Protein AF-A0A522MVV8-F1 (afdb_monomer)

Sequence (329 aa):
MSHYLTIPINENGVIFDAGMDSVIQTALAVDPFKFTDVYIYSHGWATDAARALDDYNRFSVELARQILLVAQASPPVFKYGPGNSLGVGIHWPSQITENPNSPLNTAELLTFYTMEHRADAVGRNAVYSMLRLILNERATASLPIRLFMLGHSFGCKVLCAALQDLQVDIGNNTITLPADTSFNVVLLEPATDSDNLESGDIYGEISNIRGLRMLITKSTLDRALTEWYVLAGRLANLFRTSRQALGAVGPTAKTEGAFGGAKAITVAPGFVAADMRGISDRLIVADLTPIHQARAQQHLYSGGISGSHSDIFIDELYQMISGFLFGIA

Mean predicted aligned error: 5.16 Å

pLDDT: mean 89.26, std 10.4, range [47.66, 98.88]

Secondary structure (DSSP, 8-state):
--EEEEEEB-TTS-BS-TTHHHHHHHHH-STTT--SEEEEEE--SS--HHHHHHHHHHHHHHHHHHHHHHHT-SS--BSS---SEEEEEEE---SS-S-TT-HHHH-HHHHHHHHHHHHHHHIIIIIHHHHHHHHHHHHHHT---EEEEEEETHHHHHHHHHHHHHHHHHHTTSS---TT-EEEEEEES--SBTTTTSTTSTTTTGGG-TTEEEEEEE-TTBHIIIIIHHHHHHHH-TTSPPPPBHHHH---HHHHHHTT--EEEE--TT--GGGGTT---SEEEEE-HHHHHHHHHTTS---GGGBGGG----HHHHHHHHHHHH-B-

Solvent-accessible surface area (backbone atoms only — not comparable to full-atom values): 16654 Å² total; per-residue (Å²): 108,81,44,75,48,74,48,61,30,43,61,68,14,45,69,79,51,84,65,48,59,58,51,51,51,59,72,60,30,61,72,92,73,53,57,38,29,40,37,40,39,25,64,42,66,76,34,40,68,69,55,45,50,49,52,51,51,52,50,56,51,52,44,39,50,44,44,52,57,51,64,67,38,85,73,68,35,51,60,45,72,90,66,50,26,39,36,36,37,54,44,56,66,32,39,96,53,80,53,87,84,39,71,70,64,74,40,47,70,80,43,46,66,61,49,52,52,26,26,37,32,26,5,54,46,36,51,24,50,51,51,50,52,47,36,52,59,26,39,78,68,69,44,53,40,39,39,37,36,39,15,28,25,39,11,21,38,18,52,44,34,13,43,20,56,48,35,55,34,44,75,68,65,77,46,62,80,38,69,84,31,32,35,38,35,37,26,40,44,22,59,41,54,28,58,34,52,23,78,88,42,90,28,19,51,42,63,72,40,75,54,51,31,39,38,40,29,21,21,83,52,17,30,38,36,60,47,48,46,31,48,41,38,38,70,74,33,83,87,51,84,53,58,56,21,20,12,31,74,36,71,40,72,64,32,28,52,60,46,76,39,62,44,77,46,76,43,38,85,85,41,46,31,76,78,35,49,80,64,75,65,38,23,32,40,34,36,39,38,55,33,50,51,52,33,44,75,68,67,75,46,80,44,71,85,32,25,45,70,77,72,69,91,40,70,44,52,39,22,48,50,43,15,65,73,29,27,26,96

Nearest PDB structures (foldseek):
  3rpt-assembly2_A  TM=2.870E-01  e=2.300E+00  Thermobifida fusca
  2ww5-assembly1_A  TM=2.641E-01  e=2.927E+00  Streptococcus pneumoniae R6
  2wwc-assembly1_A  TM=2.627E-01  e=4.741E+00  Streptococcus pneumoniae R6

Foldseek 3Di:
DQEEDEFEAELQQDGPDPCVVVVLLVLLACPPQNAQEEEEEEEAALDAQVRLVVVVVLCVVLLVVLLVVQCPDVVRWFPFHHDRYYYYYYHYCRAPDNPNPDVSSVVVLVCVVSNLVSLLSSLQRHVLVSVQSNQQNCVVVLRAHEYEYEYAASRLVSPLSSLQVNLVCVVVVVTDGHPNHAYEYEYHLYNDFLCCCACPHVSVRNLVDPRAAYEYEAACQQLCQAPSSQVSQCVVCVPDHRGGGCNHPNHDPRSQVSQVHEAEDEQAPPAALNVQAPPPGRHYYYYDHRNLVVCCVVVVDVCPNRGCSPVCSDSSNSRNSSCRSRPTD

Structure (mmCIF, N/CA/C/O backbone):
data_AF-A0A522MVV8-F1
#
_entry.id   AF-A0A522MVV8-F1
#
loop_
_atom_site.group_PDB
_atom_site.id
_atom_site.type_symbol
_atom_site.label_atom_id
_atom_site.label_alt_id
_atom_site.label_comp_id
_atom_site.label_asym_id
_atom_site.label_entity_id
_atom_site.label_seq_id
_atom_site.pdbx_PDB_ins_code
_atom_site.Cartn_x
_atom_site.Cartn_y
_atom_site.Cartn_z
_atom_site.occupancy
_atom_site.B_iso_or_equiv
_atom_site.auth_seq_id
_atom_site.auth_comp_id
_atom_site.auth_asym_id
_atom_site.auth_atom_id
_atom_site.pdbx_PDB_model_num
ATOM 1 N N . MET A 1 1 ? -17.088 2.731 -2.091 1.00 60.53 1 MET A N 1
ATOM 2 C CA . MET A 1 1 ? -16.761 3.684 -1.012 1.00 60.53 1 MET A CA 1
ATOM 3 C C . MET A 1 1 ? -17.923 4.641 -0.840 1.00 60.53 1 MET A C 1
ATOM 5 O O . MET A 1 1 ? -18.489 5.019 -1.857 1.00 60.53 1 MET A O 1
ATOM 9 N N . SER A 1 2 ? -18.324 4.982 0.389 1.00 73.06 2 SER A N 1
ATOM 10 C CA . SER A 1 2 ? -19.443 5.913 0.606 1.00 73.06 2 SER A CA 1
ATOM 11 C C . SER A 1 2 ? -18.999 7.373 0.517 1.00 73.06 2 SE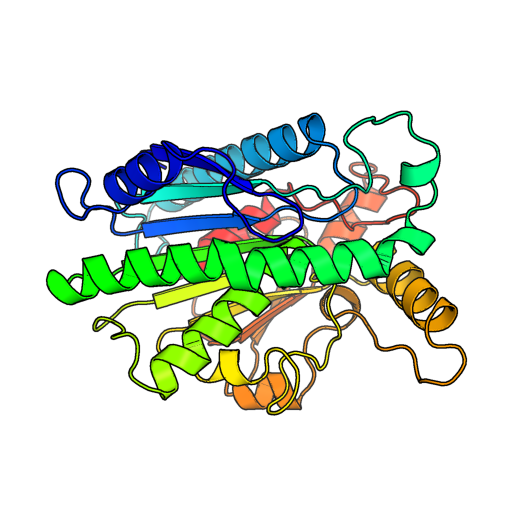R A C 1
ATOM 13 O O . SER A 1 2 ? -19.779 8.204 0.071 1.00 73.06 2 SER A O 1
ATOM 15 N N . HIS A 1 3 ? -17.747 7.668 0.876 1.00 84.75 3 HIS A N 1
ATOM 16 C CA . HIS A 1 3 ? -17.126 8.984 0.725 1.00 84.75 3 HIS A CA 1
ATOM 17 C C . HIS A 1 3 ? -15.674 8.837 0.263 1.00 84.75 3 HIS A C 1
ATOM 19 O O . HIS A 1 3 ? -15.030 7.822 0.545 1.00 84.75 3 HIS A O 1
ATOM 25 N N . TYR A 1 4 ? -15.165 9.846 -0.439 1.00 85.00 4 TYR A N 1
ATOM 26 C CA . TYR A 1 4 ? -13.783 9.910 -0.900 1.00 85.00 4 TYR A CA 1
ATOM 27 C C . TYR A 1 4 ? -13.257 11.338 -0.750 1.00 85.00 4 TYR A C 1
ATOM 29 O O . TYR A 1 4 ? -13.956 12.286 -1.109 1.00 85.00 4 TYR A O 1
ATOM 37 N N . LEU A 1 5 ? -12.045 11.484 -0.221 1.00 86.88 5 LEU A N 1
ATOM 38 C CA . LEU A 1 5 ? -11.340 12.757 -0.119 1.00 86.88 5 LEU A CA 1
ATOM 39 C C . LEU A 1 5 ? -9.903 12.610 -0.624 1.00 86.88 5 LEU A C 1
ATOM 41 O O . LEU A 1 5 ? -9.267 11.575 -0.432 1.00 86.88 5 LEU A O 1
ATOM 45 N N . THR A 1 6 ? -9.381 13.658 -1.250 1.00 84.69 6 THR A N 1
ATOM 46 C CA . THR A 1 6 ? -7.973 13.748 -1.649 1.00 84.69 6 THR A CA 1
ATOM 47 C C . THR A 1 6 ? -7.309 14.827 -0.812 1.00 84.69 6 THR A C 1
ATOM 49 O O . THR A 1 6 ? -7.818 15.944 -0.737 1.00 84.69 6 THR A O 1
ATOM 52 N N . ILE A 1 7 ? -6.183 14.497 -0.183 1.00 83.94 7 ILE A N 1
ATOM 53 C CA . ILE A 1 7 ? -5.426 15.423 0.661 1.00 83.94 7 ILE A CA 1
ATOM 54 C C . ILE A 1 7 ? -4.216 15.908 -0.143 1.00 83.94 7 ILE A C 1
ATOM 56 O O . ILE A 1 7 ? -3.318 15.102 -0.402 1.00 83.94 7 ILE A O 1
ATOM 60 N N . PRO A 1 8 ? -4.172 17.189 -0.554 1.00 81.31 8 PRO A N 1
ATOM 61 C CA . PRO A 1 8 ? -2.991 17.766 -1.176 1.00 81.31 8 PRO A CA 1
ATOM 62 C C . PRO A 1 8 ? -1.926 18.035 -0.110 1.00 81.31 8 PRO A C 1
ATOM 64 O O . PRO A 1 8 ? -2.154 18.766 0.858 1.00 81.31 8 PRO A O 1
ATOM 67 N N . ILE A 1 9 ? -0.752 17.441 -0.294 1.00 83.56 9 ILE A N 1
ATOM 68 C CA . ILE A 1 9 ? 0.366 17.500 0.645 1.00 83.56 9 ILE A CA 1
ATOM 69 C C . ILE A 1 9 ? 1.593 18.023 -0.093 1.00 83.56 9 ILE A C 1
ATOM 71 O O . ILE A 1 9 ? 1.841 17.642 -1.234 1.00 83.56 9 ILE A O 1
ATOM 75 N N . ASN A 1 10 ? 2.366 18.896 0.548 1.00 82.19 10 ASN A N 1
ATOM 76 C CA . ASN A 1 10 ? 3.605 19.409 -0.027 1.00 82.19 10 ASN A CA 1
ATOM 77 C C . ASN A 1 10 ? 4.772 18.418 0.083 1.00 82.19 10 ASN A C 1
ATOM 79 O O . ASN A 1 10 ? 4.686 17.375 0.726 1.00 82.19 10 ASN A O 1
ATOM 83 N N . GLU A 1 11 ? 5.909 18.770 -0.505 1.00 79.12 11 GLU A N 1
ATOM 84 C CA . GLU A 1 11 ? 7.124 17.955 -0.518 1.00 79.12 11 GLU A CA 1
ATOM 85 C C . GLU A 1 11 ? 7.698 17.650 0.875 1.00 79.12 11 GLU A C 1
ATOM 87 O O . GLU A 1 11 ? 8.475 16.710 1.025 1.00 79.12 11 GLU A O 1
ATOM 92 N N . ASN A 1 12 ? 7.306 18.423 1.890 1.00 80.56 12 ASN A N 1
ATOM 93 C CA . ASN A 1 12 ? 7.713 18.261 3.282 1.00 80.56 12 ASN A CA 1
ATOM 94 C C . ASN A 1 12 ? 6.653 17.535 4.124 1.00 80.56 12 ASN A C 1
ATOM 96 O O . ASN A 1 12 ? 6.824 17.417 5.334 1.00 80.56 12 ASN A O 1
ATOM 100 N N . GLY A 1 13 ? 5.550 17.073 3.530 1.00 77.75 13 GLY A N 1
ATOM 101 C CA . GLY A 1 13 ? 4.471 16.430 4.275 1.00 77.75 13 GLY A CA 1
ATOM 102 C C . GLY A 1 13 ? 3.571 17.400 5.051 1.00 77.75 13 GLY A C 1
ATOM 103 O O . GLY A 1 13 ? 2.975 17.012 6.051 1.00 77.75 13 GLY A O 1
ATOM 104 N N . VAL A 1 14 ? 3.477 18.659 4.619 1.00 80.75 14 VAL A N 1
ATOM 105 C CA . VAL A 1 14 ? 2.577 19.668 5.198 1.00 80.75 14 VAL A CA 1
ATOM 106 C C . VAL A 1 14 ? 1.316 19.783 4.346 1.00 80.75 14 VAL A C 1
ATOM 108 O O . VAL A 1 14 ? 1.391 19.878 3.119 1.00 80.75 14 VAL A O 1
ATOM 111 N N . ILE A 1 15 ? 0.158 19.798 5.004 1.00 76.62 15 ILE A N 1
ATOM 112 C CA . ILE A 1 15 ? -1.140 20.040 4.371 1.00 76.62 15 ILE A CA 1
ATOM 113 C C . ILE A 1 15 ? -1.280 21.552 4.158 1.00 76.62 15 ILE A C 1
ATOM 115 O O . ILE A 1 15 ? -1.202 22.331 5.104 1.00 76.62 15 ILE A O 1
ATOM 119 N N . PHE A 1 16 ? -1.424 21.979 2.902 1.00 66.19 16 PHE A N 1
ATOM 120 C CA . PHE A 1 16 ? -1.364 23.401 2.530 1.00 66.19 16 PHE A CA 1
ATOM 121 C C . PHE A 1 16 ? -2.567 24.232 2.988 1.00 66.19 16 PHE A C 1
ATOM 123 O O . PHE A 1 16 ? -2.446 25.443 3.172 1.00 66.19 16 PHE A O 1
ATOM 130 N N . ASP A 1 17 ? -3.734 23.607 3.106 1.00 66.81 17 ASP A N 1
ATOM 131 C CA . ASP A 1 17 ? -4.990 24.299 3.360 1.00 66.81 17 ASP A CA 1
ATOM 132 C C . ASP A 1 17 ? -5.353 24.199 4.845 1.00 66.81 17 ASP A C 1
ATOM 134 O O . ASP A 1 17 ? -5.667 23.122 5.345 1.00 66.81 17 ASP A O 1
ATOM 138 N N . ALA A 1 18 ? -5.339 25.336 5.547 1.00 65.12 18 ALA A N 1
ATOM 139 C CA . ALA A 1 18 ? -5.713 25.421 6.959 1.00 65.12 18 ALA A CA 1
ATOM 140 C C . ALA A 1 18 ? -7.162 24.964 7.229 1.00 65.12 18 ALA A C 1
ATOM 142 O O . ALA A 1 18 ? -7.492 24.583 8.351 1.00 65.12 18 ALA A O 1
ATOM 143 N N . GLY A 1 19 ? -8.037 24.985 6.216 1.00 69.44 19 GLY A N 1
ATOM 144 C CA . GLY A 1 19 ? -9.378 24.413 6.299 1.00 69.44 19 GLY A CA 1
ATOM 145 C C . GLY A 1 19 ? -9.395 22.887 6.190 1.00 69.44 19 GLY A C 1
ATOM 146 O O . GLY A 1 19 ? -10.318 22.252 6.707 1.00 69.44 19 GLY A O 1
ATOM 147 N N . MET A 1 20 ? -8.377 22.278 5.578 1.00 74.81 20 MET A N 1
ATOM 148 C CA . MET A 1 20 ? -8.316 20.835 5.340 1.00 74.81 20 MET A CA 1
ATOM 149 C C . MET A 1 20 ? -8.205 20.040 6.639 1.00 74.81 20 MET A C 1
ATOM 151 O O . MET A 1 20 ? -8.798 18.971 6.734 1.00 74.81 20 MET A O 1
ATOM 155 N N . ASP A 1 21 ? -7.552 20.578 7.669 1.00 71.62 21 ASP A N 1
ATOM 156 C CA . ASP A 1 21 ? -7.514 19.943 8.991 1.00 71.62 21 ASP A CA 1
ATOM 157 C C . ASP A 1 21 ? -8.929 19.722 9.542 1.00 71.62 21 ASP A C 1
ATOM 159 O O . ASP A 1 21 ? -9.247 18.641 10.037 1.00 71.62 21 ASP A O 1
ATOM 163 N N . SER A 1 22 ? -9.818 20.710 9.380 1.00 78.50 22 SER A N 1
ATOM 164 C CA . SER A 1 22 ? -11.218 20.593 9.808 1.00 78.50 22 SER A CA 1
ATOM 165 C C . SER A 1 22 ? -12.008 19.592 8.960 1.00 78.50 22 SER A C 1
ATOM 167 O O . SER A 1 22 ? -12.847 18.861 9.491 1.00 78.50 22 SER A O 1
ATOM 169 N N . VAL A 1 23 ? -11.714 19.503 7.657 1.00 81.06 23 VAL A N 1
ATOM 170 C CA . VAL A 1 23 ? -12.327 18.524 6.746 1.00 81.06 23 VAL A CA 1
ATOM 171 C C . VAL A 1 23 ? -11.892 17.111 7.118 1.00 81.06 23 VAL A C 1
ATOM 173 O O . VAL A 1 23 ? -12.737 16.227 7.232 1.00 81.06 23 VAL A O 1
ATOM 176 N N . ILE A 1 24 ? -10.597 16.905 7.362 1.00 77.00 24 ILE A N 1
ATOM 177 C CA . ILE A 1 24 ? -10.029 15.627 7.791 1.00 77.00 24 ILE A CA 1
ATOM 178 C C . ILE A 1 24 ? -10.629 15.226 9.137 1.00 77.00 24 ILE A C 1
ATOM 180 O O . ILE A 1 24 ? -11.157 14.126 9.252 1.00 77.00 24 ILE A O 1
ATOM 184 N N . GLN A 1 25 ? -10.640 16.115 10.132 1.00 79.88 25 GLN A N 1
ATOM 185 C CA . GLN A 1 25 ? -11.265 15.831 11.428 1.00 79.88 25 GLN A CA 1
ATOM 186 C C . GLN A 1 25 ? -12.748 15.472 11.281 1.00 79.88 25 GLN A C 1
ATOM 188 O O . GLN A 1 25 ? -13.195 14.483 11.853 1.00 79.88 25 GLN A O 1
ATOM 193 N N . THR A 1 26 ? -13.499 16.207 10.458 1.00 84.62 26 THR A N 1
ATOM 194 C CA . THR A 1 26 ? -14.923 15.930 10.210 1.00 84.62 26 THR A CA 1
ATOM 195 C C . THR A 1 26 ? -15.135 14.585 9.517 1.00 84.62 26 THR A C 1
ATOM 197 O O . THR A 1 26 ? -16.031 13.832 9.891 1.00 84.62 26 THR A O 1
ATOM 200 N N . ALA A 1 27 ? -14.317 14.258 8.515 1.00 82.56 27 ALA A N 1
ATOM 201 C CA . ALA A 1 27 ? -14.407 12.993 7.792 1.00 82.56 27 ALA A CA 1
ATOM 202 C C . ALA A 1 27 ? -13.997 11.796 8.662 1.00 82.56 27 ALA A C 1
ATOM 204 O O . ALA A 1 27 ? -14.527 10.698 8.498 1.00 82.56 27 ALA A O 1
ATOM 205 N N . LEU A 1 28 ? -13.056 11.995 9.585 1.00 77.56 28 LEU A N 1
ATOM 206 C CA . LEU A 1 28 ? -12.562 10.955 10.485 1.00 77.56 28 LEU A CA 1
ATOM 207 C C . LEU A 1 28 ? -13.387 10.812 11.769 1.00 77.56 28 LEU A C 1
ATOM 209 O O . LEU A 1 28 ? -13.256 9.790 12.451 1.00 77.56 28 LEU A O 1
ATOM 213 N N . ALA A 1 29 ? -14.247 11.789 12.070 1.00 81.12 29 ALA A N 1
ATOM 214 C CA . ALA A 1 29 ? -15.138 11.768 13.218 1.00 81.12 29 ALA A CA 1
ATOM 215 C C . ALA A 1 29 ? -16.007 10.503 13.232 1.00 81.12 29 ALA A C 1
ATOM 217 O O . ALA A 1 29 ? -16.510 10.029 12.206 1.00 81.12 29 ALA A O 1
ATOM 218 N N . VAL A 1 30 ? -16.198 9.953 14.432 1.00 79.44 30 VAL A N 1
ATOM 219 C CA . VAL A 1 30 ? -17.028 8.762 14.631 1.00 79.44 30 VAL A CA 1
ATOM 220 C C . VAL A 1 30 ? -18.483 9.044 14.262 1.00 79.44 30 VAL A C 1
ATOM 222 O O . VAL A 1 30 ? -19.081 8.251 13.543 1.00 79.44 30 VAL A O 1
ATOM 225 N N . ASP A 1 31 ? -19.049 10.166 14.696 1.00 82.19 31 ASP A N 1
ATOM 226 C CA . ASP A 1 31 ? -20.412 10.579 14.361 1.00 82.19 31 ASP A CA 1
ATOM 227 C C . ASP A 1 31 ? -20.392 11.790 13.409 1.00 82.19 31 ASP A C 1
ATOM 229 O O . ASP A 1 31 ? -19.563 12.681 13.583 1.00 82.19 31 ASP A O 1
ATOM 233 N N . PRO A 1 32 ? -21.299 11.866 12.413 1.00 86.19 32 PRO A N 1
ATOM 234 C CA . PRO A 1 32 ? -22.381 10.921 12.118 1.00 86.19 32 PRO A CA 1
ATOM 235 C C . PRO A 1 32 ? -21.968 9.771 11.181 1.00 86.19 32 PRO A C 1
ATOM 237 O O . PRO A 1 32 ? -22.776 8.880 10.924 1.00 86.19 32 PRO A O 1
ATOM 240 N N . PHE A 1 33 ? -20.750 9.795 10.629 1.00 85.12 33 PHE A N 1
ATOM 241 C CA . PHE A 1 33 ? -20.383 8.913 9.521 1.00 85.12 33 PHE A CA 1
ATOM 242 C C . PHE A 1 33 ? -20.200 7.452 9.923 1.00 85.12 33 PHE A C 1
ATOM 244 O O . PHE A 1 33 ? -20.579 6.569 9.160 1.00 85.12 33 PHE A O 1
ATOM 251 N N . LYS A 1 34 ? -19.633 7.169 11.098 1.00 86.06 34 LYS A N 1
ATOM 252 C CA . LYS A 1 34 ? -19.410 5.812 11.629 1.00 86.06 34 LYS A CA 1
ATOM 253 C C . LYS A 1 34 ? -18.680 4.894 10.648 1.00 86.06 34 LYS A C 1
ATOM 255 O O . LYS A 1 34 ? -19.016 3.716 10.527 1.00 86.06 34 LYS A O 1
ATOM 260 N N . PHE A 1 35 ? -17.692 5.420 9.921 1.00 91.25 35 PHE A N 1
ATOM 261 C CA . PHE A 1 35 ? -16.884 4.600 9.015 1.00 91.25 35 PHE A CA 1
ATOM 262 C C . PHE A 1 35 ? -16.208 3.472 9.801 1.00 91.25 35 PHE A C 1
ATOM 264 O O . PHE A 1 35 ? -15.618 3.730 10.846 1.00 91.25 35 PHE A O 1
ATOM 271 N N . THR A 1 36 ? -16.302 2.233 9.334 1.00 92.12 36 THR A N 1
ATOM 272 C CA . THR A 1 36 ? -15.604 1.072 9.915 1.00 92.12 36 THR A CA 1
ATOM 273 C C . THR A 1 36 ? -14.355 0.720 9.118 1.00 92.12 36 THR A C 1
ATOM 275 O O . THR A 1 36 ? -13.435 0.110 9.659 1.00 92.12 36 THR A O 1
ATOM 278 N N . ASP A 1 37 ? -14.325 1.138 7.850 1.00 94.75 37 ASP A N 1
ATOM 279 C CA . ASP A 1 37 ? -13.254 0.872 6.901 1.00 94.75 37 ASP A CA 1
ATOM 280 C C . ASP A 1 37 ? -12.673 2.202 6.426 1.00 94.75 37 ASP A C 1
ATOM 282 O O . ASP A 1 37 ? -13.409 3.081 5.972 1.00 94.75 37 ASP A O 1
ATOM 286 N N . VAL A 1 38 ? -11.357 2.366 6.501 1.00 94.88 38 VAL A N 1
ATOM 287 C CA . VAL A 1 38 ? -10.683 3.537 5.933 1.00 94.88 38 VAL A CA 1
ATOM 288 C C . VAL A 1 38 ? -9.639 3.062 4.942 1.00 94.88 38 VAL A C 1
ATOM 290 O O . VAL A 1 38 ? -8.696 2.360 5.306 1.00 94.88 38 VAL A O 1
ATOM 293 N N . TYR A 1 39 ? -9.833 3.445 3.685 1.00 96.00 39 TYR A N 1
ATOM 294 C CA . TYR A 1 39 ? -8.911 3.192 2.593 1.00 96.00 39 TYR A CA 1
ATOM 295 C C . TYR A 1 39 ? -7.958 4.370 2.462 1.00 96.00 39 TYR A C 1
ATOM 297 O O . TYR A 1 39 ? -8.406 5.503 2.324 1.00 96.00 39 TYR A O 1
ATOM 305 N N . ILE A 1 40 ? -6.658 4.108 2.469 1.00 96.00 40 ILE A N 1
ATOM 306 C CA . ILE A 1 40 ? -5.617 5.107 2.236 1.00 96.00 40 ILE A CA 1
ATOM 307 C C . ILE A 1 40 ? -4.833 4.647 1.017 1.00 96.00 40 ILE A C 1
ATOM 309 O O . ILE A 1 40 ? -4.266 3.558 1.040 1.00 96.00 40 ILE A O 1
ATOM 313 N N . TYR A 1 41 ? -4.803 5.451 -0.040 1.00 95.00 41 TYR A N 1
ATOM 314 C CA . TYR A 1 41 ? -4.035 5.157 -1.246 1.00 95.00 41 TYR A CA 1
ATOM 315 C C . TYR A 1 41 ? -2.965 6.226 -1.479 1.00 95.00 41 TYR A C 1
ATOM 317 O O . TYR A 1 41 ? -3.238 7.417 -1.316 1.00 95.00 41 TYR A O 1
ATOM 325 N N . SER A 1 42 ? -1.755 5.798 -1.844 1.00 93.88 42 SER A N 1
ATOM 326 C CA . SER A 1 42 ? -0.647 6.674 -2.228 1.00 93.88 42 SER A CA 1
ATOM 327 C C . SER A 1 42 ? -0.039 6.226 -3.560 1.00 93.88 42 SER A C 1
ATOM 329 O O . SER A 1 42 ? 0.376 5.071 -3.701 1.00 93.88 42 SER A O 1
ATOM 331 N N . HIS A 1 43 ? -0.008 7.143 -4.531 1.00 87.12 43 HIS A N 1
ATOM 332 C CA . HIS A 1 43 ? 0.571 6.920 -5.859 1.00 87.12 43 HIS A CA 1
ATOM 333 C C . HIS A 1 43 ? 2.107 6.957 -5.862 1.00 87.12 43 HIS A C 1
ATOM 335 O O . HIS A 1 43 ? 2.749 7.415 -4.910 1.00 87.12 43 HIS A O 1
ATOM 341 N N . GLY A 1 44 ? 2.674 6.458 -6.962 1.00 81.19 44 GLY A N 1
ATOM 342 C CA . GLY A 1 44 ? 4.106 6.377 -7.212 1.00 81.19 44 GLY A CA 1
ATOM 343 C C . GLY A 1 44 ? 4.754 7.666 -7.720 1.00 81.19 44 GLY A C 1
ATOM 344 O O . GLY A 1 44 ? 4.184 8.752 -7.702 1.00 81.19 44 GLY A O 1
ATOM 345 N N . TRP A 1 45 ? 5.998 7.509 -8.158 1.00 76.31 45 TRP A N 1
ATOM 346 C CA . TRP A 1 45 ? 6.863 8.565 -8.676 1.00 76.31 45 TRP A CA 1
ATOM 347 C C . TRP A 1 45 ? 6.626 8.849 -10.167 1.00 76.31 45 TRP A C 1
ATOM 349 O O . TRP A 1 45 ? 6.141 7.989 -10.897 1.00 76.31 45 TRP A O 1
ATOM 359 N N . ALA A 1 46 ? 7.045 10.035 -10.616 1.00 67.25 46 ALA A N 1
ATOM 360 C CA . ALA A 1 46 ? 7.072 10.492 -12.004 1.00 67.25 46 ALA A CA 1
ATOM 361 C C . ALA A 1 46 ? 5.689 10.745 -12.622 1.00 67.25 46 ALA A C 1
ATOM 363 O O . ALA A 1 46 ? 5.542 10.857 -13.839 1.00 67.25 46 ALA A O 1
ATOM 364 N N . THR A 1 47 ? 4.679 10.945 -11.781 1.00 66.69 47 THR A N 1
ATOM 365 C CA . THR A 1 47 ? 3.334 11.359 -12.190 1.00 66.69 47 THR A CA 1
ATOM 366 C C . THR A 1 47 ? 3.135 12.850 -11.932 1.00 66.69 47 THR A C 1
ATOM 368 O O . THR A 1 47 ? 3.290 13.310 -10.800 1.00 66.69 47 THR A O 1
ATOM 371 N N . ASP A 1 48 ? 2.809 13.616 -12.974 1.00 74.25 48 ASP A N 1
ATOM 372 C CA . ASP A 1 48 ? 2.337 14.995 -12.798 1.00 74.25 48 ASP A CA 1
ATOM 373 C C . ASP A 1 48 ? 0.976 15.005 -12.079 1.00 74.25 48 ASP A C 1
ATOM 375 O O . ASP A 1 48 ? 0.305 13.971 -12.010 1.00 74.25 48 ASP A O 1
ATOM 379 N N . ALA A 1 49 ? 0.545 16.155 -11.550 1.00 72.31 49 ALA A N 1
ATOM 380 C CA . ALA A 1 49 ? -0.720 16.247 -10.815 1.00 72.31 49 ALA A CA 1
ATOM 381 C C . ALA A 1 49 ? -1.951 15.735 -11.590 1.00 72.31 49 ALA A C 1
ATOM 383 O O . ALA A 1 49 ? -2.855 15.150 -10.991 1.00 72.31 49 ALA A O 1
ATOM 384 N N . ALA A 1 50 ? -2.017 15.934 -12.911 1.00 76.69 50 ALA A N 1
ATOM 385 C CA . ALA A 1 50 ? -3.169 15.498 -13.701 1.00 76.69 50 ALA A CA 1
ATOM 386 C C . ALA A 1 50 ? -3.198 13.971 -13.838 1.00 76.69 50 ALA A C 1
ATOM 388 O O . ALA A 1 50 ? -4.245 13.349 -13.654 1.00 76.69 50 ALA A O 1
ATOM 389 N N . ARG A 1 51 ? -2.041 13.365 -14.108 1.00 78.75 51 ARG A N 1
ATOM 390 C CA . ARG A 1 51 ? -1.885 11.914 -14.188 1.00 78.75 51 ARG A CA 1
ATOM 391 C C . ARG A 1 51 ? -2.056 11.246 -12.827 1.00 78.75 51 ARG A C 1
ATOM 393 O O . ARG A 1 51 ? -2.747 10.241 -12.746 1.00 78.75 51 ARG A O 1
ATOM 400 N N . ALA A 1 52 ? -1.502 11.823 -11.763 1.00 80.31 52 ALA A N 1
ATOM 401 C CA . ALA A 1 52 ? -1.696 11.327 -10.404 1.00 80.31 52 ALA A CA 1
ATOM 402 C C . ALA A 1 52 ? -3.187 11.314 -10.031 1.00 80.31 52 ALA A C 1
ATOM 404 O O . ALA A 1 52 ? -3.681 10.332 -9.479 1.00 80.31 52 ALA A O 1
ATOM 405 N N . LEU A 1 53 ? -3.930 12.373 -10.374 1.00 82.94 53 LEU A N 1
ATOM 406 C CA . LEU A 1 53 ? -5.378 12.425 -10.171 1.00 82.94 53 LEU A CA 1
ATOM 407 C C . LEU A 1 53 ? -6.130 11.361 -10.991 1.00 82.94 53 LEU A C 1
ATOM 409 O O . LEU A 1 53 ? -7.068 10.754 -10.473 1.00 82.94 53 LEU A O 1
ATOM 413 N N . ASP A 1 54 ? -5.735 11.119 -12.243 1.00 85.62 54 ASP A N 1
ATOM 414 C CA . ASP A 1 54 ? -6.305 10.038 -13.060 1.00 85.62 54 ASP A CA 1
ATOM 415 C C . ASP A 1 54 ? -6.045 8.661 -12.432 1.00 85.62 54 ASP A C 1
ATOM 417 O O . ASP A 1 54 ? -6.984 7.885 -12.250 1.00 85.62 54 ASP A O 1
ATOM 421 N N . ASP A 1 55 ? -4.814 8.399 -11.989 1.00 85.88 55 ASP A N 1
ATOM 422 C CA . ASP A 1 55 ? -4.432 7.159 -11.309 1.00 85.88 55 ASP A CA 1
ATOM 423 C C . ASP A 1 55 ? -5.254 6.954 -10.024 1.00 85.88 55 ASP A C 1
ATOM 425 O O . ASP A 1 55 ? -5.776 5.862 -9.779 1.00 85.88 55 ASP A O 1
ATOM 429 N N . TYR A 1 56 ? -5.461 8.015 -9.235 1.00 86.56 56 TYR A N 1
ATOM 430 C CA . TYR A 1 56 ? -6.344 8.006 -8.065 1.00 86.56 56 TYR A CA 1
ATOM 431 C C . TYR A 1 56 ? -7.787 7.632 -8.413 1.00 86.56 56 TYR A C 1
ATOM 433 O O . TYR A 1 56 ? -8.390 6.767 -7.762 1.00 86.56 56 TYR A O 1
ATOM 441 N N . ASN A 1 57 ? -8.352 8.273 -9.434 1.00 88.19 57 ASN A N 1
ATOM 442 C CA . ASN A 1 57 ? -9.726 8.038 -9.866 1.00 88.19 57 ASN A CA 1
ATOM 443 C C . ASN A 1 57 ? -9.899 6.622 -10.416 1.00 88.19 57 ASN A C 1
ATOM 445 O O . ASN A 1 57 ? -10.806 5.900 -10.003 1.00 88.19 57 ASN A O 1
ATOM 449 N N . ARG A 1 58 ? -8.995 6.186 -11.294 1.00 90.31 58 ARG A N 1
ATOM 450 C CA . ARG A 1 58 ? -9.005 4.842 -11.869 1.00 90.31 58 ARG A CA 1
ATOM 451 C C . ARG A 1 58 ? -8.876 3.783 -10.784 1.00 90.31 58 ARG A C 1
ATOM 453 O O . ARG A 1 58 ? -9.704 2.877 -10.723 1.00 90.31 58 ARG A O 1
ATOM 460 N N . PHE A 1 59 ? -7.887 3.909 -9.899 1.00 89.06 59 PHE A N 1
ATOM 461 C CA . PHE A 1 59 ? -7.678 2.942 -8.827 1.00 89.06 59 PHE A CA 1
ATOM 462 C C . PHE A 1 59 ? -8.894 2.838 -7.907 1.00 89.06 59 PHE A C 1
ATOM 464 O O . PHE A 1 59 ? -9.368 1.739 -7.624 1.00 89.06 59 PHE A O 1
ATOM 471 N N . SER A 1 60 ? -9.414 3.983 -7.458 1.00 89.88 60 SER A N 1
ATOM 472 C CA . SER A 1 60 ? -10.536 4.040 -6.519 1.00 89.88 60 SER A CA 1
ATOM 473 C C . SER A 1 60 ? -11.824 3.455 -7.107 1.00 89.88 60 SER A C 1
ATOM 475 O O . SER A 1 60 ? -12.512 2.691 -6.423 1.00 89.88 60 SER A O 1
ATOM 477 N N . VAL A 1 61 ? -12.135 3.763 -8.370 1.00 92.19 61 VAL A N 1
ATOM 478 C CA . VAL A 1 61 ? -13.334 3.268 -9.059 1.00 92.19 61 VAL A CA 1
ATOM 479 C C . VAL A 1 61 ? -13.229 1.775 -9.351 1.00 92.19 61 VAL A C 1
ATOM 481 O O . VAL A 1 61 ? -14.150 1.030 -9.016 1.00 92.19 61 VAL A O 1
ATOM 484 N N . GLU A 1 62 ? -12.118 1.316 -9.926 1.00 94.69 62 GLU A N 1
ATOM 485 C CA . GLU A 1 62 ? -11.958 -0.089 -10.315 1.00 94.69 62 GLU A CA 1
ATOM 486 C C . GLU A 1 62 ? -11.857 -1.015 -9.100 1.00 94.69 62 GLU A C 1
ATOM 488 O O . GLU A 1 62 ? -12.509 -2.061 -9.065 1.00 94.69 62 GLU A O 1
ATOM 493 N N . LEU A 1 63 ? -11.141 -0.605 -8.045 1.00 94.75 63 LEU A N 1
ATOM 494 C CA . LEU A 1 63 ? -11.105 -1.366 -6.798 1.00 94.75 63 LEU A CA 1
ATOM 495 C C . LEU A 1 63 ? -12.504 -1.460 -6.175 1.00 94.75 63 LEU A C 1
ATOM 497 O O . LEU A 1 63 ? -12.927 -2.541 -5.765 1.00 94.75 63 LEU A O 1
ATOM 501 N N . ALA A 1 64 ? -13.250 -0.351 -6.127 1.00 93.94 64 ALA A N 1
ATOM 502 C CA . ALA A 1 64 ? -14.613 -0.361 -5.603 1.00 93.94 64 ALA A CA 1
ATOM 503 C C . ALA A 1 64 ? -15.539 -1.258 -6.436 1.00 93.94 64 ALA A C 1
ATOM 505 O O . ALA A 1 64 ? -16.300 -2.040 -5.860 1.00 93.94 64 ALA A O 1
ATOM 506 N N . ARG A 1 65 ? -15.456 -1.182 -7.772 1.00 95.00 65 ARG A N 1
ATOM 507 C CA . ARG A 1 65 ? -16.196 -2.063 -8.684 1.00 95.00 65 ARG A CA 1
ATOM 508 C C . ARG A 1 65 ? -15.891 -3.522 -8.367 1.00 95.00 65 ARG A C 1
ATOM 510 O O . ARG A 1 65 ? -16.820 -4.307 -8.185 1.00 95.00 65 ARG A O 1
ATOM 517 N N . GLN A 1 66 ? -14.614 -3.877 -8.253 1.00 95.81 66 GLN A N 1
ATOM 518 C CA . GLN A 1 66 ? -14.215 -5.260 -8.037 1.00 95.81 66 GLN A CA 1
ATOM 519 C C . GLN A 1 66 ? -14.667 -5.793 -6.674 1.00 95.81 66 GLN A C 1
ATOM 521 O O . GLN A 1 66 ? -15.223 -6.888 -6.603 1.00 95.81 66 GLN A O 1
ATOM 526 N N . ILE A 1 67 ? -14.518 -5.005 -5.606 1.00 95.19 67 ILE A N 1
ATOM 527 C CA . ILE A 1 67 ? -15.005 -5.371 -4.269 1.00 95.19 67 ILE A CA 1
ATOM 528 C C . ILE A 1 67 ? -16.513 -5.644 -4.301 1.00 95.19 67 ILE A C 1
ATOM 530 O O . ILE A 1 67 ? -16.967 -6.639 -3.739 1.00 95.19 67 ILE A O 1
ATOM 534 N N . LEU A 1 68 ? -17.295 -4.793 -4.975 1.00 93.62 68 LEU A N 1
ATOM 535 C CA . LEU A 1 68 ? -18.745 -4.963 -5.079 1.00 93.62 68 LEU A CA 1
ATOM 536 C C . LEU A 1 68 ? -19.130 -6.213 -5.876 1.00 93.62 68 LEU A C 1
ATOM 538 O O . LEU A 1 68 ? -20.053 -6.917 -5.471 1.00 93.62 68 LEU A O 1
ATOM 542 N N . LEU A 1 69 ? -18.425 -6.510 -6.971 1.00 94.25 69 LEU A N 1
ATOM 543 C CA . LEU A 1 69 ? -18.665 -7.717 -7.766 1.00 94.25 69 LEU A CA 1
ATOM 544 C C . LEU A 1 69 ? -18.379 -8.988 -6.962 1.00 94.25 69 LEU A C 1
ATOM 546 O O . LEU A 1 69 ? -19.193 -9.909 -6.958 1.00 94.25 69 LEU A O 1
ATOM 550 N N . VAL A 1 70 ? -17.260 -9.029 -6.235 1.00 93.94 70 VAL A N 1
ATOM 551 C CA . VAL A 1 70 ? -16.900 -10.187 -5.402 1.00 93.94 70 VAL A CA 1
ATOM 552 C C . VAL A 1 70 ? -17.851 -10.327 -4.206 1.00 93.94 70 VAL A C 1
ATOM 554 O O . VAL A 1 70 ? -18.256 -11.440 -3.874 1.00 93.94 70 VAL A O 1
ATOM 557 N N . ALA A 1 71 ? -18.277 -9.216 -3.594 1.00 93.00 71 ALA A N 1
ATOM 558 C CA . ALA A 1 71 ? -19.244 -9.226 -2.493 1.00 93.00 71 ALA A CA 1
ATOM 559 C C . ALA A 1 71 ? -20.626 -9.768 -2.902 1.00 93.00 71 ALA A C 1
ATOM 561 O O . ALA A 1 71 ? -21.345 -10.293 -2.054 1.00 93.00 71 ALA A O 1
ATOM 562 N N . GLN A 1 72 ? -20.998 -9.645 -4.179 1.00 92.12 72 GLN A N 1
ATOM 563 C CA . GLN A 1 72 ? -22.269 -10.136 -4.726 1.00 92.12 72 GLN A CA 1
ATOM 564 C C . GLN A 1 72 ? -22.229 -11.613 -5.150 1.00 92.12 72 GLN A C 1
ATOM 566 O O . GLN A 1 72 ? -23.249 -12.143 -5.595 1.00 92.12 72 GLN A O 1
ATOM 571 N N . ALA A 1 73 ? -21.083 -12.292 -5.026 1.00 89.75 73 ALA A N 1
ATOM 572 C CA . ALA A 1 73 ? -20.974 -13.709 -5.353 1.00 89.75 73 ALA A CA 1
ATOM 573 C C . ALA A 1 73 ? -21.956 -14.563 -4.527 1.00 89.75 73 ALA A C 1
ATOM 575 O O . ALA A 1 73 ? -22.222 -14.286 -3.355 1.00 89.75 73 ALA A O 1
ATOM 576 N N . SER A 1 74 ? -22.485 -15.625 -5.144 1.00 87.25 74 SER A N 1
ATOM 577 C CA . SER A 1 74 ? -23.378 -16.588 -4.496 1.00 87.25 74 SER A CA 1
ATOM 578 C C . SER A 1 74 ? -22.801 -18.005 -4.615 1.00 87.25 74 SER A C 1
ATOM 580 O O . SER A 1 74 ? -22.644 -18.487 -5.740 1.00 87.25 74 SER A O 1
ATOM 582 N N . PRO A 1 75 ? -22.476 -18.681 -3.494 1.00 86.31 75 PRO A N 1
ATOM 583 C CA . PRO A 1 75 ? -22.556 -18.185 -2.113 1.00 86.31 75 PRO A CA 1
ATOM 584 C C . PRO A 1 75 ? -21.552 -17.042 -1.830 1.00 86.31 75 PRO A C 1
ATOM 586 O O . PRO A 1 75 ? -20.564 -16.923 -2.558 1.00 86.31 75 PRO A O 1
ATOM 589 N N . PRO A 1 76 ? -21.773 -16.218 -0.783 1.00 87.75 76 PRO A N 1
ATOM 590 C CA . PRO A 1 76 ? -20.827 -15.172 -0.394 1.00 87.75 76 PRO A CA 1
ATOM 591 C C . PRO A 1 76 ? -19.432 -15.745 -0.142 1.00 87.75 76 PRO A C 1
ATOM 593 O O . PRO A 1 76 ? -19.286 -16.719 0.595 1.00 87.75 76 PRO A O 1
ATOM 596 N N . VAL A 1 77 ? -18.413 -15.133 -0.751 1.00 92.00 77 VAL A N 1
ATOM 597 C CA . VAL A 1 77 ? -17.026 -15.624 -0.671 1.00 92.00 77 VAL A CA 1
ATOM 598 C C . VAL A 1 77 ? -16.171 -14.857 0.332 1.00 92.00 77 VAL A C 1
ATOM 600 O O . VAL A 1 77 ? -15.200 -15.411 0.838 1.00 92.00 77 VAL A O 1
ATOM 603 N N . PHE A 1 78 ? -16.504 -13.599 0.643 1.00 94.81 78 PHE A N 1
ATOM 604 C CA . PHE A 1 78 ? -15.747 -12.830 1.630 1.00 94.81 78 PHE A CA 1
ATOM 605 C C . PHE A 1 78 ? -15.965 -13.364 3.041 1.00 94.81 78 PHE A C 1
ATOM 607 O O . PHE A 1 78 ? -17.099 -13.541 3.482 1.00 94.81 78 PHE A O 1
ATOM 614 N N . LYS A 1 79 ? -14.865 -13.539 3.780 1.00 92.62 79 LYS A N 1
ATOM 615 C CA . LYS A 1 79 ? -14.912 -13.879 5.205 1.00 92.62 79 LYS A CA 1
ATOM 616 C C . LYS A 1 79 ? -15.414 -12.701 6.039 1.00 92.62 79 LYS A C 1
ATOM 618 O O . LYS A 1 79 ? -16.208 -12.891 6.956 1.00 92.62 79 LYS A O 1
ATOM 623 N N . TYR A 1 80 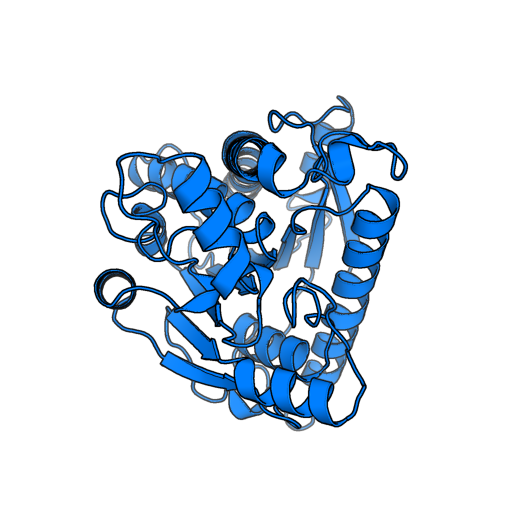? -14.972 -11.491 5.703 1.00 90.50 80 TYR A N 1
ATOM 624 C CA . TYR A 1 80 ? -15.428 -10.248 6.313 1.00 90.50 80 TYR A CA 1
ATOM 625 C C . TYR A 1 80 ? -15.914 -9.306 5.214 1.00 90.50 80 TYR A C 1
ATOM 627 O O . TYR A 1 80 ? -15.108 -8.819 4.436 1.00 90.50 80 TYR A O 1
ATOM 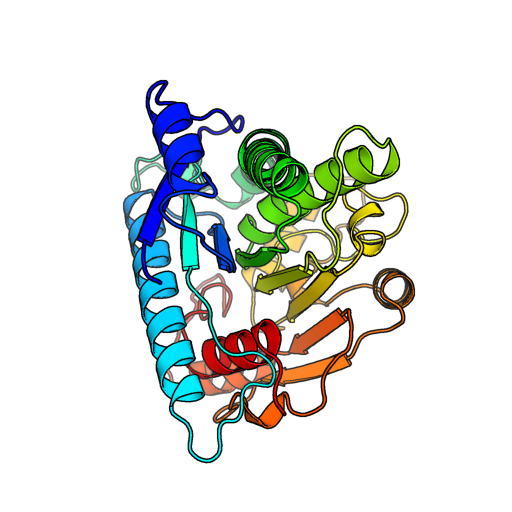635 N N . GLY A 1 81 ? -17.216 -9.033 5.133 1.00 90.31 81 GLY A N 1
ATOM 636 C CA . GLY A 1 81 ? -17.758 -8.157 4.088 1.00 90.31 81 GLY A CA 1
ATOM 637 C C . GLY A 1 81 ? -17.255 -6.701 4.169 1.00 90.31 81 GLY A C 1
ATOM 638 O O . GLY A 1 81 ? -16.752 -6.274 5.218 1.00 90.31 81 GLY A O 1
ATOM 639 N N . PRO A 1 82 ? -17.392 -5.919 3.081 1.00 92.31 82 PRO A N 1
ATOM 640 C CA . PRO A 1 82 ? -17.144 -4.478 3.101 1.00 92.31 82 PRO A CA 1
ATOM 641 C C . PRO A 1 82 ? -18.125 -3.762 4.038 1.00 92.31 82 PRO A C 1
ATOM 643 O O . PRO A 1 82 ? -19.315 -4.074 4.063 1.00 92.31 82 PRO A O 1
ATOM 646 N N . GLY A 1 83 ? -17.612 -2.818 4.825 1.00 90.06 83 GLY A N 1
ATOM 647 C CA . GLY A 1 83 ? -18.382 -1.992 5.751 1.00 90.06 83 GLY A CA 1
ATOM 648 C C . GLY A 1 83 ? -18.629 -0.584 5.213 1.00 90.06 83 GLY A C 1
ATOM 649 O O . GLY A 1 83 ? -18.394 -0.286 4.039 1.00 90.06 83 GLY A O 1
ATOM 650 N N . ASN A 1 84 ? -19.098 0.313 6.084 1.00 90.62 84 ASN A N 1
ATOM 651 C CA . ASN A 1 84 ? -19.188 1.725 5.725 1.00 90.62 84 ASN A CA 1
ATOM 652 C C . ASN A 1 84 ? -17.778 2.320 5.652 1.00 90.62 84 ASN A C 1
ATOM 654 O O . ASN A 1 84 ? -17.000 2.171 6.597 1.00 90.62 84 ASN A O 1
ATOM 658 N N . SER A 1 85 ? -17.450 2.992 4.550 1.00 93.06 85 SER A N 1
ATOM 659 C CA . SER A 1 85 ? -16.052 3.237 4.206 1.00 93.06 85 SER A CA 1
ATOM 660 C C . SER A 1 85 ? -15.728 4.667 3.792 1.00 93.06 85 SER A C 1
ATOM 662 O O . SER A 1 85 ? -16.388 5.209 2.899 1.00 93.06 85 SER A O 1
ATOM 664 N N . LEU A 1 86 ? -14.611 5.181 4.293 1.00 92.94 86 LEU A N 1
ATOM 665 C CA . LEU A 1 86 ? -13.972 6.394 3.796 1.00 92.94 86 LEU A CA 1
ATOM 666 C C . LEU A 1 86 ? -12.786 6.040 2.896 1.00 92.94 86 LEU A C 1
ATOM 668 O O . LEU A 1 86 ? -11.953 5.226 3.281 1.00 92.94 86 LEU A O 1
ATOM 672 N N . GLY A 1 87 ? -12.692 6.658 1.722 1.00 93.06 87 GLY A N 1
ATOM 673 C CA . GLY A 1 87 ? -11.487 6.635 0.898 1.00 93.06 87 GLY A CA 1
ATOM 674 C C . GLY A 1 87 ? -10.675 7.917 1.034 1.00 93.06 87 GLY A C 1
ATOM 675 O O . GLY A 1 87 ? -11.238 9.009 1.048 1.00 93.06 87 GLY A O 1
ATOM 676 N N . VAL A 1 88 ? -9.356 7.776 1.112 1.00 92.50 88 VAL A N 1
ATOM 677 C CA . VAL A 1 88 ? -8.394 8.870 1.239 1.00 92.50 88 VAL A CA 1
ATOM 678 C C . VAL A 1 88 ? -7.286 8.698 0.201 1.00 92.50 88 VAL A C 1
ATOM 680 O O . VAL A 1 88 ? -6.556 7.707 0.227 1.00 92.50 88 VAL A O 1
ATOM 683 N N . GLY A 1 89 ? -7.144 9.661 -0.709 1.00 92.00 89 GLY A N 1
ATOM 684 C CA . GLY A 1 89 ? -6.003 9.762 -1.624 1.00 92.00 89 GLY A CA 1
ATOM 685 C C . GLY A 1 89 ? -4.933 10.717 -1.091 1.00 92.00 89 GLY A C 1
ATOM 686 O O . GLY A 1 89 ? -5.237 11.869 -0.788 1.00 92.00 89 GLY A O 1
ATOM 687 N N . ILE A 1 90 ? -3.685 10.257 -0.990 1.00 90.25 90 ILE A N 1
ATOM 688 C CA . ILE A 1 90 ? -2.530 11.031 -0.505 1.00 90.25 90 ILE A CA 1
ATOM 689 C C . ILE A 1 90 ? -1.816 11.678 -1.697 1.00 90.25 90 ILE A C 1
ATOM 691 O O . ILE A 1 90 ? -0.878 11.106 -2.255 1.00 90.25 90 ILE A O 1
ATOM 695 N N . HIS A 1 91 ? -2.276 12.839 -2.154 1.00 87.19 91 HIS A N 1
ATOM 696 C CA . HIS A 1 91 ? -1.682 13.490 -3.323 1.00 87.19 91 HIS A CA 1
ATOM 697 C C . HIS A 1 91 ? -0.432 14.279 -2.917 1.00 87.19 91 HIS A C 1
ATOM 699 O O . HIS A 1 91 ? -0.532 15.246 -2.161 1.00 87.19 91 HIS A O 1
ATOM 705 N N . TRP A 1 92 ? 0.736 13.894 -3.435 1.00 85.25 92 TRP A N 1
ATOM 706 C CA . TRP A 1 92 ? 2.027 14.499 -3.092 1.00 85.25 92 TRP A CA 1
ATOM 707 C C . TRP A 1 92 ? 2.838 14.835 -4.356 1.00 85.25 92 TRP A C 1
ATOM 709 O O . TRP A 1 92 ? 2.629 14.201 -5.392 1.00 85.25 92 TRP A O 1
ATOM 719 N N . PRO A 1 93 ? 3.754 15.826 -4.319 1.00 80.00 93 PRO A N 1
ATOM 720 C CA . PRO A 1 93 ? 4.521 16.251 -5.490 1.00 80.00 93 PRO A CA 1
ATOM 721 C C . PRO A 1 93 ? 5.563 15.195 -5.871 1.00 80.00 93 PRO A C 1
ATOM 723 O O . PRO A 1 93 ? 6.731 15.244 -5.465 1.00 80.00 93 PRO A O 1
ATOM 726 N N . SER A 1 94 ? 5.108 14.237 -6.676 1.00 75.31 94 SER A N 1
ATOM 727 C CA . SER A 1 94 ? 5.880 13.095 -7.170 1.00 75.31 94 SER A CA 1
ATOM 728 C C . SER A 1 94 ? 6.705 13.417 -8.426 1.00 75.31 94 SER A C 1
ATOM 730 O O . SER A 1 94 ? 7.240 12.530 -9.084 1.00 75.31 94 SER A O 1
ATOM 732 N N . GLN A 1 95 ? 6.831 14.697 -8.768 1.00 77.62 95 GLN A N 1
ATOM 733 C CA . GLN A 1 95 ? 7.777 15.218 -9.749 1.00 77.62 95 GLN A CA 1
ATOM 734 C C . GLN A 1 95 ? 8.550 16.387 -9.130 1.00 77.62 95 GLN A C 1
ATOM 736 O O . GLN A 1 95 ? 8.114 17.012 -8.159 1.00 77.62 95 GLN A O 1
ATOM 741 N N . ILE A 1 96 ? 9.722 16.716 -9.685 1.00 70.75 96 ILE A N 1
ATOM 742 C CA . ILE A 1 96 ? 10.449 17.916 -9.240 1.00 70.75 96 ILE A CA 1
ATOM 743 C C . ILE A 1 96 ? 9.622 19.173 -9.509 1.00 70.75 96 ILE A C 1
ATOM 745 O O . ILE A 1 96 ? 9.679 20.117 -8.720 1.00 70.75 96 ILE A O 1
ATOM 749 N N . THR A 1 97 ? 8.851 19.179 -10.595 1.00 65.88 97 THR A N 1
ATOM 750 C CA . THR A 1 97 ? 7.962 20.277 -10.963 1.00 65.88 97 THR A CA 1
ATOM 751 C C . THR A 1 97 ? 6.672 19.756 -11.578 1.00 65.88 97 THR A C 1
ATOM 753 O O . THR A 1 97 ? 6.694 18.808 -12.353 1.00 65.88 97 THR A O 1
ATOM 756 N N . GLU A 1 98 ? 5.569 20.447 -11.291 1.00 68.62 98 GLU A N 1
ATOM 757 C CA . GLU A 1 98 ? 4.248 20.204 -11.888 1.00 68.62 98 GLU A CA 1
ATOM 758 C C . GLU A 1 98 ? 4.148 20.650 -13.358 1.00 68.62 98 GLU A C 1
ATOM 760 O O . GLU A 1 98 ? 3.091 20.537 -13.970 1.00 68.62 98 GLU A O 1
ATOM 765 N N . ASN A 1 99 ? 5.221 21.199 -13.944 1.00 66.12 99 ASN A N 1
ATOM 766 C CA . ASN A 1 99 ? 5.267 21.465 -15.378 1.00 66.12 99 ASN A CA 1
ATOM 767 C C . ASN A 1 99 ? 5.642 20.173 -16.126 1.00 66.12 99 ASN A C 1
ATOM 769 O O . ASN A 1 99 ? 6.829 19.823 -16.139 1.00 66.12 99 ASN A O 1
ATOM 773 N N . PRO A 1 100 ? 4.698 19.510 -16.824 1.00 61.84 100 PRO A N 1
ATOM 774 C CA . PRO A 1 100 ? 4.965 18.242 -17.504 1.00 61.84 100 PRO A CA 1
ATOM 775 C C . PRO A 1 100 ? 6.016 18.373 -18.617 1.00 61.84 100 PRO A C 1
ATOM 777 O O . PRO A 1 100 ? 6.659 17.394 -18.978 1.00 61.84 100 PRO A O 1
ATOM 780 N N . ASN A 1 101 ? 6.249 19.588 -19.130 1.00 68.31 101 ASN A N 1
ATOM 781 C CA . ASN A 1 101 ? 7.233 19.862 -20.181 1.00 68.31 101 ASN A CA 1
ATOM 782 C C . ASN A 1 101 ? 8.623 20.236 -19.639 1.00 68.31 101 ASN A C 1
ATOM 784 O O . ASN A 1 101 ? 9.493 20.654 -20.406 1.00 68.31 101 ASN A O 1
ATOM 788 N N . SER A 1 102 ? 8.846 20.165 -18.325 1.00 67.62 102 SER A N 1
ATOM 789 C CA . SER A 1 102 ? 10.136 20.530 -17.748 1.00 67.62 102 SER A CA 1
ATOM 790 C C . SER A 1 102 ? 11.225 19.513 -18.110 1.00 67.62 102 SER A C 1
ATOM 792 O O . SER A 1 102 ? 11.056 18.321 -17.844 1.00 67.62 102 SER A O 1
ATOM 794 N N . PRO A 1 103 ? 12.403 19.951 -18.597 1.00 66.44 103 PRO A N 1
ATOM 795 C CA . PRO A 1 103 ? 13.526 19.046 -18.841 1.00 66.44 103 PRO A CA 1
ATOM 796 C C . PRO A 1 103 ? 14.038 18.388 -17.548 1.00 66.44 103 PRO A C 1
ATOM 798 O O . PRO A 1 103 ? 14.638 17.318 -17.599 1.00 66.44 103 PRO A O 1
ATOM 801 N N . LEU A 1 104 ? 13.759 18.969 -16.374 1.00 64.25 104 LEU A N 1
ATOM 802 C CA . LEU A 1 104 ? 14.085 18.347 -15.085 1.00 64.25 104 LEU A CA 1
ATOM 803 C C . LEU A 1 104 ? 13.273 17.069 -14.837 1.00 64.25 104 LEU A C 1
ATOM 805 O O . LEU A 1 104 ? 13.798 16.138 -14.235 1.00 64.25 104 LEU A O 1
ATOM 809 N N . ASN A 1 105 ? 12.040 16.997 -15.349 1.00 58.78 105 ASN A N 1
ATOM 810 C CA . ASN A 1 105 ? 11.223 15.788 -15.261 1.00 58.78 105 ASN A CA 1
ATOM 811 C C . ASN A 1 105 ? 11.727 14.695 -16.215 1.00 58.78 105 ASN A C 1
ATOM 813 O O . ASN A 1 105 ? 11.514 13.529 -15.939 1.00 58.78 105 ASN A O 1
ATOM 817 N N . THR A 1 106 ? 12.464 15.038 -17.281 1.00 60.09 106 THR A N 1
ATOM 818 C CA . THR A 1 106 ? 13.117 14.040 -18.158 1.00 60.09 106 THR A CA 1
ATOM 819 C C . THR A 1 106 ? 14.425 13.483 -17.588 1.00 60.09 106 THR A C 1
ATOM 821 O O . THR A 1 106 ? 14.950 12.491 -18.087 1.00 60.09 106 THR A O 1
ATOM 824 N N . ALA A 1 107 ? 14.952 14.095 -16.523 1.00 66.75 107 ALA A N 1
ATOM 825 C CA . ALA A 1 107 ? 16.157 13.655 -15.826 1.00 66.75 107 ALA A CA 1
ATOM 826 C C . ALA A 1 107 ? 15.828 12.774 -14.608 1.00 66.75 107 ALA A C 1
ATOM 828 O O . ALA A 1 107 ? 16.476 12.891 -13.570 1.00 66.75 107 ALA A O 1
ATOM 829 N N . GLU A 1 108 ? 14.824 11.899 -14.730 1.00 65.75 108 GLU A N 1
ATOM 830 C CA . GLU A 1 108 ? 14.219 11.129 -13.633 1.00 65.75 108 GLU A CA 1
ATOM 831 C C . GLU A 1 108 ? 15.268 10.492 -12.706 1.00 65.75 108 GLU A C 1
ATOM 833 O O . GLU A 1 108 ? 15.241 10.731 -11.498 1.00 65.75 108 GLU A O 1
ATOM 838 N N . LEU A 1 109 ? 16.274 9.800 -13.255 1.00 64.44 109 LEU A N 1
ATOM 839 C CA . LEU A 1 109 ? 17.357 9.168 -12.481 1.00 64.44 109 LEU A CA 1
ATOM 840 C C . LEU A 1 109 ? 18.104 10.132 -11.539 1.00 64.44 109 LEU A C 1
ATOM 842 O O . LEU A 1 109 ? 18.521 9.719 -10.460 1.00 64.44 109 LEU A O 1
ATOM 846 N N . LEU A 1 110 ? 18.263 11.407 -11.911 1.00 69.25 110 LEU A N 1
ATOM 847 C CA . LEU A 1 110 ? 18.911 12.419 -11.064 1.00 69.25 110 LEU A CA 1
ATOM 848 C C . LEU A 1 110 ? 18.006 12.891 -9.919 1.00 69.25 110 LEU A C 1
ATOM 850 O O . LEU A 1 110 ? 18.492 13.414 -8.921 1.00 69.25 110 LEU A O 1
ATOM 854 N N . THR A 1 111 ? 16.694 12.711 -10.061 1.00 72.56 111 THR A N 1
ATOM 855 C CA . THR A 1 111 ? 15.686 13.150 -9.087 1.00 72.56 111 THR A CA 1
ATOM 856 C C . THR A 1 111 ? 15.280 12.045 -8.116 1.00 72.56 111 THR A C 1
ATOM 858 O O . THR A 1 111 ? 14.635 12.334 -7.108 1.00 72.56 111 THR A O 1
ATOM 861 N N . PHE A 1 112 ? 15.702 10.804 -8.391 1.00 78.88 112 PHE A N 1
ATOM 862 C CA . PHE A 1 112 ? 15.371 9.596 -7.639 1.00 78.88 112 PHE A CA 1
ATOM 863 C C . PHE A 1 112 ? 15.467 9.806 -6.123 1.00 78.88 112 PHE A C 1
ATOM 865 O O . PHE A 1 112 ? 14.471 9.672 -5.421 1.00 78.88 112 PHE A O 1
ATOM 872 N N . TYR A 1 113 ? 16.628 10.240 -5.624 1.00 79.94 113 TYR A N 1
ATOM 873 C CA . TYR A 1 113 ? 16.860 10.434 -4.188 1.00 79.94 113 TYR A CA 1
ATOM 874 C C . TYR A 1 113 ? 16.045 11.573 -3.593 1.00 79.94 113 TYR A C 1
ATOM 876 O O . TYR A 1 113 ? 15.589 11.494 -2.455 1.00 79.94 113 TYR A O 1
ATOM 884 N N . THR A 1 114 ? 15.844 12.651 -4.352 1.00 83.94 114 THR A N 1
ATOM 885 C CA . THR A 1 114 ? 14.989 13.748 -3.898 1.00 83.94 114 THR A CA 1
ATOM 886 C C . THR A 1 114 ? 13.563 13.248 -3.702 1.00 83.94 114 THR A C 1
ATOM 888 O O . THR A 1 114 ? 12.943 13.574 -2.696 1.00 83.94 114 THR A O 1
ATOM 891 N N . MET A 1 115 ? 13.046 12.438 -4.628 1.00 86.25 115 MET A N 1
ATOM 892 C CA . MET A 1 115 ? 11.690 11.897 -4.526 1.00 86.25 115 MET A CA 1
ATOM 893 C C . MET A 1 115 ? 11.585 10.804 -3.471 1.00 86.25 115 MET A C 1
ATOM 895 O O . MET A 1 115 ? 10.593 10.760 -2.750 1.00 86.25 115 MET A O 1
ATOM 899 N N . GLU A 1 116 ? 12.628 9.992 -3.314 1.00 86.12 116 GLU A N 1
ATOM 900 C CA . GLU A 1 116 ? 12.744 9.033 -2.226 1.00 86.12 116 GLU A CA 1
ATOM 901 C C . GLU A 1 116 ? 12.619 9.741 -0.862 1.00 86.12 116 GLU A C 1
ATOM 903 O O . GLU A 1 116 ? 11.764 9.387 -0.049 1.00 86.12 116 GLU A O 1
ATOM 908 N N . HIS A 1 117 ? 13.401 10.799 -0.628 1.00 86.94 117 HIS A N 1
ATOM 909 C CA . HIS A 1 117 ? 13.324 11.584 0.607 1.00 86.94 117 HIS A CA 1
ATOM 910 C C . HIS A 1 117 ? 11.975 12.292 0.790 1.00 86.94 117 HIS A C 1
ATOM 912 O O . HIS A 1 117 ? 11.484 12.380 1.916 1.00 86.94 117 HIS A O 1
ATOM 918 N N . ARG A 1 118 ? 11.350 12.777 -0.291 1.00 90.31 118 ARG A N 1
ATOM 919 C CA . ARG A 1 118 ? 9.999 13.361 -0.228 1.00 90.31 118 ARG A CA 1
ATOM 920 C C . ARG A 1 118 ? 8.955 12.330 0.179 1.00 90.31 118 ARG A C 1
ATOM 922 O O . ARG A 1 118 ? 8.118 12.637 1.020 1.00 90.31 118 ARG A O 1
ATOM 929 N N . ALA A 1 119 ? 9.016 11.115 -0.364 1.00 91.50 119 ALA A N 1
ATOM 930 C CA . ALA A 1 119 ? 8.108 10.038 0.018 1.00 91.50 119 ALA A CA 1
ATOM 931 C C . ALA A 1 119 ? 8.224 9.717 1.520 1.00 91.50 119 ALA A C 1
ATOM 933 O O . ALA A 1 119 ? 7.205 9.587 2.201 1.00 91.50 119 ALA A O 1
ATOM 934 N N . ASP A 1 120 ? 9.450 9.685 2.060 1.00 91.69 120 ASP A N 1
ATOM 935 C CA . ASP A 1 120 ? 9.666 9.567 3.508 1.00 91.69 120 ASP A CA 1
ATOM 936 C C . ASP A 1 120 ? 9.053 10.745 4.275 1.00 91.69 120 ASP A C 1
ATOM 938 O O . ASP A 1 120 ? 8.301 10.529 5.222 1.00 91.69 120 ASP A O 1
ATOM 942 N N . ALA A 1 121 ? 9.331 11.989 3.873 1.00 93.12 121 ALA A N 1
ATOM 943 C CA . ALA A 1 121 ? 8.817 13.176 4.558 1.00 93.12 121 ALA A CA 1
ATOM 944 C C . ALA A 1 121 ? 7.278 13.221 4.572 1.00 93.12 121 ALA A C 1
ATOM 946 O O . ALA A 1 121 ? 6.670 13.474 5.611 1.00 93.12 121 ALA A O 1
ATOM 947 N N . VAL A 1 122 ? 6.637 12.913 3.442 1.00 93.69 122 VAL A N 1
ATOM 948 C CA . VAL A 1 122 ? 5.173 12.837 3.318 1.00 93.69 122 VAL A CA 1
ATOM 949 C C . VAL A 1 122 ? 4.600 11.753 4.230 1.00 93.69 122 VAL A C 1
ATOM 951 O O . VAL A 1 122 ? 3.618 12.000 4.934 1.00 93.69 122 VAL A O 1
ATOM 954 N N . GLY A 1 123 ? 5.219 10.571 4.262 1.00 96.06 123 GLY A N 1
ATOM 955 C CA . GLY A 1 123 ? 4.795 9.481 5.139 1.00 96.06 123 GLY A CA 1
ATOM 956 C C . GLY A 1 123 ? 4.904 9.839 6.622 1.00 96.06 123 GLY A C 1
ATOM 957 O O . GLY A 1 123 ? 3.922 9.722 7.357 1.00 96.06 123 GLY A O 1
ATOM 958 N N . ARG A 1 124 ? 6.076 10.334 7.040 1.00 95.38 124 ARG A N 1
ATOM 959 C CA . ARG A 1 124 ? 6.400 10.679 8.437 1.00 95.38 124 ARG A CA 1
ATOM 960 C C . ARG A 1 124 ? 5.612 11.866 8.976 1.00 95.38 124 ARG A C 1
ATOM 962 O O . ARG A 1 124 ? 5.294 11.892 10.157 1.00 95.38 124 ARG A O 1
ATOM 969 N N . ASN A 1 125 ? 5.282 12.843 8.133 1.00 92.44 125 ASN A N 1
ATOM 970 C CA . ASN A 1 125 ? 4.651 14.075 8.607 1.00 92.44 125 ASN A CA 1
ATOM 971 C C . ASN A 1 125 ? 3.137 14.086 8.366 1.00 92.44 125 ASN A C 1
ATOM 973 O O . ASN A 1 125 ? 2.383 14.377 9.293 1.00 92.44 125 ASN A O 1
ATOM 977 N N . ALA A 1 126 ? 2.665 13.731 7.167 1.00 90.94 126 ALA A N 1
ATOM 978 C CA . ALA A 1 126 ? 1.244 13.842 6.826 1.00 90.94 126 ALA A CA 1
ATOM 979 C C . ALA A 1 126 ? 0.464 12.564 7.148 1.00 90.94 126 ALA A C 1
ATOM 981 O O . ALA A 1 126 ? -0.487 12.586 7.932 1.00 90.94 126 ALA A O 1
ATOM 982 N N . VAL A 1 127 ? 0.862 11.435 6.552 1.00 94.69 127 VAL A N 1
ATOM 983 C CA . VAL A 1 127 ? 0.099 10.180 6.666 1.00 94.69 127 VAL A CA 1
ATOM 984 C C . VAL A 1 127 ? 0.147 9.648 8.096 1.00 94.69 127 VAL A C 1
ATOM 986 O O . VAL A 1 127 ? -0.886 9.258 8.636 1.00 94.69 127 VAL A O 1
ATOM 989 N N . TYR A 1 128 ? 1.310 9.712 8.746 1.00 95.25 128 TYR A N 1
ATOM 990 C CA . TYR A 1 128 ? 1.460 9.420 10.170 1.00 95.25 128 TYR A CA 1
ATOM 991 C C . TYR A 1 128 ? 0.517 10.259 11.047 1.00 95.25 128 TYR A C 1
ATOM 993 O O . TYR A 1 128 ? -0.243 9.701 11.840 1.00 95.25 128 TYR A O 1
ATOM 1001 N N . SER A 1 129 ? 0.507 11.586 10.877 1.00 91.38 129 SER A N 1
ATOM 1002 C CA . SER A 1 129 ? -0.362 12.479 11.657 1.00 91.38 129 SER A CA 1
ATOM 1003 C C . SER A 1 129 ? -1.839 12.152 11.457 1.00 91.38 129 SER A C 1
ATOM 1005 O O . SER A 1 129 ? -2.597 12.089 12.424 1.00 91.38 129 SER A O 1
ATOM 1007 N N . MET A 1 130 ? -2.243 11.854 10.221 1.00 90.62 130 MET A N 1
ATOM 1008 C CA . MET A 1 130 ? -3.599 11.401 9.925 1.00 90.62 130 MET A CA 1
ATOM 1009 C C . MET A 1 130 ? -3.930 10.094 10.658 1.00 90.62 130 MET A C 1
ATOM 1011 O O . MET A 1 130 ? -4.964 10.016 11.315 1.00 90.62 130 MET A O 1
ATOM 1015 N N . LEU A 1 131 ? -3.056 9.081 10.606 1.00 93.88 131 LEU A N 1
ATOM 1016 C CA . LEU A 1 131 ? -3.263 7.819 11.326 1.00 93.88 131 LEU A CA 1
ATOM 1017 C C . LEU A 1 131 ? -3.393 8.042 12.836 1.00 93.88 131 LEU A C 1
ATOM 1019 O O . LEU A 1 131 ? -4.258 7.430 13.467 1.00 93.88 131 LEU A O 1
ATOM 1023 N N . ARG A 1 132 ? -2.595 8.949 13.416 1.00 92.25 132 ARG A N 1
ATOM 1024 C CA . ARG A 1 132 ? -2.734 9.310 14.831 1.00 92.25 132 ARG A CA 1
ATOM 1025 C C . ARG A 1 132 ? -4.102 9.894 15.146 1.00 92.25 132 ARG A C 1
ATOM 1027 O O . ARG A 1 132 ? -4.713 9.491 16.131 1.00 92.25 132 ARG A O 1
ATOM 1034 N N . LEU A 1 133 ? -4.577 10.831 14.325 1.00 88.38 133 LEU A N 1
ATOM 1035 C CA . LEU A 1 133 ? -5.894 11.441 14.502 1.00 88.38 133 LEU A CA 1
ATOM 1036 C C . LEU A 1 133 ? -6.993 10.376 14.443 1.00 88.38 133 LEU A C 1
ATOM 1038 O O . LEU A 1 133 ? -7.805 10.299 15.360 1.00 88.38 133 LEU A O 1
ATOM 1042 N N . ILE A 1 134 ? -6.955 9.490 13.439 1.00 89.50 134 ILE A N 1
ATOM 1043 C CA . ILE A 1 134 ? -7.906 8.375 13.314 1.00 89.50 134 ILE A CA 1
ATOM 1044 C C . ILE A 1 134 ? -7.927 7.537 14.591 1.00 89.50 134 ILE A C 1
ATOM 1046 O O . ILE A 1 134 ? -8.988 7.280 15.155 1.00 89.50 134 ILE A O 1
ATOM 1050 N N . LEU A 1 135 ? -6.761 7.080 15.045 1.00 90.81 135 LEU A N 1
ATOM 1051 C CA . LEU A 1 135 ? -6.681 6.148 16.164 1.00 90.81 135 LEU A CA 1
ATOM 1052 C C . LEU A 1 135 ? -7.038 6.803 17.502 1.00 90.81 135 LEU A C 1
ATOM 1054 O O . LEU A 1 135 ? -7.695 6.155 18.312 1.00 90.81 135 LEU A O 1
ATOM 1058 N N . ASN A 1 136 ? -6.694 8.076 17.714 1.00 88.50 136 ASN A N 1
ATOM 1059 C CA . ASN A 1 136 ? -7.090 8.822 18.911 1.00 88.50 136 ASN A CA 1
ATOM 1060 C C . ASN A 1 136 ? -8.613 8.985 19.007 1.00 88.50 136 ASN A C 1
ATOM 1062 O O . ASN A 1 136 ? -9.195 8.677 20.048 1.00 88.50 136 ASN A O 1
ATOM 1066 N N . GLU A 1 137 ? -9.269 9.391 17.917 1.00 84.62 137 GLU A N 1
ATOM 1067 C CA . GLU A 1 137 ? -10.734 9.512 17.867 1.00 84.62 137 GLU A CA 1
ATOM 1068 C C . GLU A 1 137 ? -11.417 8.164 18.150 1.00 84.62 137 GLU A C 1
ATOM 1070 O O . GLU A 1 137 ? -12.397 8.070 18.896 1.00 84.62 137 GLU A O 1
ATOM 1075 N N . ARG A 1 138 ? -10.862 7.075 17.605 1.00 86.25 138 ARG A N 1
ATOM 1076 C CA . ARG A 1 138 ? -11.402 5.720 17.785 1.00 86.25 138 ARG A CA 1
ATOM 1077 C C . ARG A 1 138 ? -11.155 5.148 19.171 1.00 86.25 138 ARG A C 1
ATOM 1079 O O . ARG A 1 138 ? -12.022 4.438 19.681 1.00 86.25 138 ARG A O 1
ATOM 1086 N N . ALA A 1 139 ? -10.016 5.457 19.784 1.00 85.38 139 ALA A N 1
ATOM 1087 C CA . ALA A 1 139 ? -9.693 5.036 21.141 1.00 85.38 139 ALA A CA 1
ATOM 1088 C C . ALA A 1 139 ? -10.674 5.636 22.154 1.00 85.38 139 ALA A C 1
ATOM 1090 O O . ALA A 1 139 ? -11.214 4.895 22.974 1.00 85.38 139 ALA A O 1
ATOM 1091 N N . THR A 1 140 ? -10.994 6.930 22.037 1.00 80.81 140 THR A N 1
ATOM 1092 C CA . THR A 1 140 ? -11.991 7.588 22.899 1.00 80.81 140 THR A CA 1
ATOM 1093 C C . THR A 1 140 ? -13.372 6.930 22.784 1.00 80.81 140 THR A C 1
ATOM 1095 O O . THR A 1 140 ? -14.060 6.765 23.789 1.00 80.81 140 THR A O 1
ATOM 1098 N N . ALA A 1 141 ? -13.766 6.491 21.584 1.00 79.88 141 ALA A N 1
ATOM 1099 C CA . ALA A 1 141 ? -15.047 5.817 21.356 1.00 79.88 141 ALA A CA 1
ATOM 1100 C C . ALA A 1 141 ? -15.026 4.294 21.615 1.00 79.88 141 ALA A C 1
ATOM 1102 O O . ALA A 1 141 ? -16.078 3.660 21.571 1.00 79.88 141 ALA A O 1
ATOM 1103 N N . SER A 1 142 ? -13.854 3.692 21.861 1.00 80.25 142 SER A N 1
ATOM 1104 C CA . SER A 1 142 ? -13.658 2.231 21.938 1.00 80.25 142 SER A CA 1
ATOM 1105 C C . SER A 1 142 ? -14.223 1.467 20.729 1.00 80.25 142 SER A C 1
ATOM 1107 O O . SER A 1 142 ? -14.775 0.375 20.870 1.00 80.25 142 SER A O 1
ATOM 1109 N N . LEU A 1 143 ? -14.092 2.041 19.528 1.00 81.44 143 LEU A N 1
ATOM 1110 C CA . LEU A 1 143 ? -14.595 1.442 18.291 1.00 81.44 143 LEU A CA 1
ATOM 1111 C C . LEU A 1 143 ? -13.453 0.838 17.465 1.00 81.44 143 LEU A C 1
ATOM 1113 O O . LEU A 1 143 ? -12.489 1.550 17.167 1.00 81.44 143 LEU A O 1
ATOM 1117 N N . PRO A 1 144 ? -13.563 -0.430 17.031 1.00 83.81 144 PRO A N 1
ATOM 1118 C CA . PRO A 1 144 ? -12.582 -1.020 16.132 1.00 83.81 144 PRO A CA 1
ATOM 1119 C C . PRO A 1 144 ? -12.632 -0.347 14.754 1.00 83.81 144 PRO A C 1
ATOM 1121 O O . PRO A 1 144 ? -13.678 0.133 14.307 1.00 83.81 144 PRO A O 1
ATOM 1124 N N . ILE A 1 145 ? -11.492 -0.338 14.062 1.00 92.75 145 ILE A N 1
ATOM 1125 C CA . ILE A 1 145 ? -11.359 0.193 12.702 1.00 92.75 145 ILE A CA 1
ATOM 1126 C C . ILE A 1 145 ? -10.515 -0.742 11.832 1.00 92.75 145 ILE A C 1
ATOM 1128 O O . ILE A 1 145 ? -9.537 -1.336 12.291 1.00 92.75 145 ILE A O 1
ATOM 1132 N N . ARG A 1 146 ? -10.894 -0.881 10.560 1.00 96.12 146 ARG A N 1
ATOM 1133 C CA . ARG A 1 146 ? -10.105 -1.582 9.545 1.00 96.12 146 ARG A CA 1
ATOM 1134 C C . ARG A 1 146 ? -9.419 -0.554 8.661 1.00 96.12 146 ARG A C 1
ATOM 1136 O O . ARG A 1 146 ? -10.075 0.189 7.934 1.00 96.12 146 ARG A O 1
ATOM 1143 N N . LEU A 1 147 ? -8.098 -0.507 8.739 1.00 97.38 147 LEU A N 1
ATOM 1144 C CA . LEU A 1 147 ? -7.270 0.338 7.893 1.00 97.38 147 LEU A CA 1
ATOM 1145 C C . LEU A 1 147 ? -6.815 -0.485 6.690 1.00 97.38 147 LEU A C 1
ATOM 1147 O O . LEU A 1 147 ? -6.138 -1.503 6.837 1.00 97.38 147 LEU A O 1
ATOM 1151 N N . PHE A 1 148 ? -7.212 -0.052 5.500 1.00 97.94 148 PHE A N 1
ATOM 1152 C CA . PHE A 1 148 ? -6.834 -0.647 4.226 1.00 97.94 148 PHE A CA 1
ATOM 1153 C C . PHE A 1 148 ? -5.888 0.315 3.519 1.00 97.94 148 PHE A C 1
ATOM 1155 O O . PHE A 1 148 ? -6.305 1.361 3.035 1.00 97.94 148 PHE A O 1
ATOM 1162 N N . MET A 1 149 ? -4.598 0.005 3.496 1.00 98.31 149 MET A N 1
ATOM 1163 C CA . MET A 1 149 ? -3.578 0.937 3.014 1.00 98.31 149 MET A CA 1
ATOM 1164 C C . MET A 1 149 ? -2.940 0.372 1.756 1.00 98.31 149 MET A C 1
ATOM 1166 O O . MET A 1 149 ? -2.478 -0.762 1.768 1.00 98.31 149 MET A O 1
ATOM 1170 N N . LEU A 1 150 ? -2.936 1.132 0.669 1.00 97.94 150 LEU A N 1
ATOM 1171 C CA . LEU A 1 150 ? -2.459 0.691 -0.634 1.00 97.94 150 LEU A CA 1
ATOM 1172 C C . LEU A 1 150 ? -1.417 1.689 -1.136 1.00 97.94 150 LEU A C 1
ATOM 1174 O O . LEU A 1 150 ? -1.674 2.886 -1.224 1.00 97.94 150 LEU A O 1
ATOM 1178 N N . GLY A 1 151 ? -0.216 1.207 -1.411 1.00 97.00 151 GLY A N 1
ATOM 1179 C CA . GLY A 1 151 ? 0.867 2.004 -1.966 1.00 97.00 151 GLY A CA 1
ATOM 1180 C C . GLY A 1 151 ? 1.298 1.402 -3.288 1.00 97.00 151 GLY A C 1
ATOM 1181 O O . GLY A 1 151 ? 1.294 0.181 -3.434 1.00 97.00 151 GLY A O 1
ATOM 1182 N N . HIS A 1 152 ? 1.680 2.248 -4.238 1.00 96.06 152 HIS A N 1
ATOM 1183 C CA . HIS A 1 152 ? 2.366 1.824 -5.456 1.00 96.06 152 HIS A CA 1
ATOM 1184 C C . HIS A 1 152 ? 3.735 2.491 -5.545 1.00 96.06 152 HIS A C 1
ATOM 1186 O O . HIS A 1 152 ? 3.836 3.686 -5.276 1.00 96.06 152 HIS A O 1
ATOM 1192 N N . SER A 1 153 ? 4.790 1.754 -5.910 1.00 94.31 153 SER A N 1
ATOM 1193 C CA . SER A 1 153 ? 6.134 2.324 -6.099 1.00 94.31 153 SER A CA 1
ATOM 1194 C C . SER A 1 153 ? 6.593 3.132 -4.867 1.00 94.31 153 SER A C 1
ATOM 1196 O O . SER A 1 153 ? 6.562 2.591 -3.759 1.00 94.31 153 SER A O 1
ATOM 1198 N N . PHE A 1 154 ? 6.984 4.410 -4.992 1.00 94.25 154 PHE A N 1
ATOM 1199 C CA . PHE A 1 154 ? 7.301 5.272 -3.834 1.00 94.25 154 PHE A CA 1
ATOM 1200 C C . PHE A 1 154 ? 6.107 5.565 -2.914 1.00 94.25 154 PHE A C 1
ATOM 1202 O O . PHE A 1 154 ? 6.316 5.833 -1.732 1.00 94.25 154 PHE A O 1
ATOM 1209 N N . GLY A 1 155 ? 4.867 5.411 -3.372 1.00 95.06 155 GLY A N 1
ATOM 1210 C CA . GLY A 1 155 ? 3.697 5.411 -2.496 1.00 95.06 155 GLY A CA 1
ATOM 1211 C C . GLY A 1 155 ? 3.755 4.299 -1.442 1.00 95.06 155 GLY A C 1
ATOM 1212 O O . GLY A 1 155 ? 3.297 4.490 -0.319 1.00 95.06 155 GLY A O 1
ATOM 1213 N N . CYS A 1 156 ? 4.413 3.166 -1.726 1.00 97.50 156 CYS A N 1
ATOM 1214 C CA . CYS A 1 156 ? 4.704 2.152 -0.702 1.00 97.50 156 CYS A CA 1
ATOM 1215 C C . CYS A 1 156 ? 5.603 2.708 0.405 1.00 97.50 156 CYS A C 1
ATOM 1217 O O . CYS A 1 156 ? 5.384 2.436 1.582 1.00 97.50 156 CYS A O 1
ATOM 1219 N N . LYS A 1 157 ? 6.598 3.512 0.023 1.00 96.19 157 LYS A N 1
ATOM 1220 C CA . LYS A 1 157 ? 7.551 4.139 0.936 1.00 96.19 157 LYS A CA 1
ATOM 1221 C C . LYS A 1 157 ? 6.856 5.159 1.847 1.00 96.19 157 LYS A C 1
ATOM 1223 O O . LYS A 1 157 ? 7.089 5.138 3.051 1.00 96.19 157 LYS A O 1
ATOM 1228 N N . VAL A 1 158 ? 5.914 5.942 1.304 1.00 96.94 158 VAL A N 1
ATOM 1229 C CA . VAL A 1 158 ? 5.018 6.822 2.081 1.00 96.94 158 VAL A CA 1
ATOM 1230 C C . VAL A 1 158 ? 4.28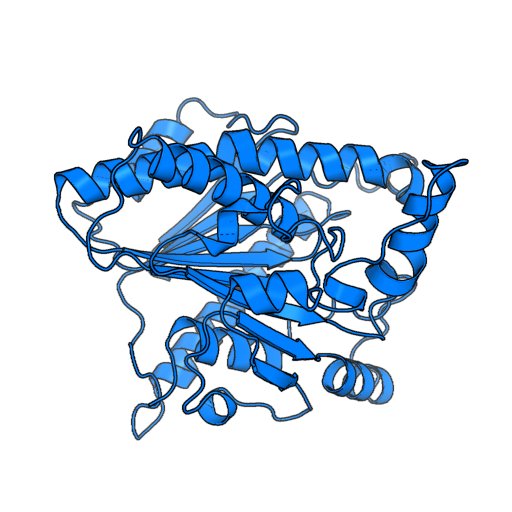2 6.035 3.173 1.00 96.94 158 VAL A C 1
ATOM 1232 O O . VAL A 1 158 ? 4.270 6.446 4.334 1.00 96.94 158 VAL A O 1
ATOM 1235 N N . LEU A 1 159 ? 3.688 4.886 2.828 1.00 98.38 159 LEU A N 1
ATOM 1236 C CA . LEU A 1 159 ? 2.967 4.065 3.805 1.00 98.38 159 LEU A CA 1
ATOM 1237 C C . LEU A 1 159 ? 3.899 3.443 4.849 1.00 98.38 159 LEU A C 1
ATOM 1239 O O . LEU A 1 159 ? 3.583 3.480 6.037 1.00 98.38 159 LEU A O 1
ATOM 1243 N N . CYS A 1 160 ? 5.040 2.890 4.428 1.00 98.50 160 CYS A N 1
ATOM 1244 C CA . CYS A 1 160 ? 6.015 2.295 5.341 1.00 98.50 160 CYS A CA 1
ATOM 1245 C C . CYS A 1 160 ? 6.552 3.327 6.337 1.00 98.50 160 CYS A C 1
ATOM 1247 O O . CYS A 1 160 ? 6.570 3.070 7.537 1.00 98.50 160 CYS A O 1
ATOM 1249 N N . ALA A 1 161 ? 6.905 4.522 5.866 1.00 98.31 161 ALA A N 1
ATOM 1250 C CA . ALA A 1 161 ? 7.363 5.611 6.718 1.00 98.31 161 ALA A CA 1
ATOM 1251 C C . ALA A 1 161 ? 6.310 6.018 7.767 1.00 98.31 161 ALA A C 1
ATOM 1253 O O . ALA A 1 161 ? 6.645 6.198 8.937 1.00 98.31 161 ALA A O 1
ATOM 1254 N N . ALA A 1 162 ? 5.033 6.083 7.379 1.00 98.44 162 ALA A N 1
ATOM 1255 C CA . ALA A 1 162 ? 3.942 6.385 8.304 1.00 98.44 162 ALA A CA 1
ATOM 1256 C C . ALA A 1 162 ? 3.717 5.281 9.353 1.00 98.44 162 ALA A C 1
ATOM 1258 O O . ALA A 1 162 ? 3.503 5.571 10.530 1.00 98.44 162 ALA A O 1
ATOM 1259 N N . LEU A 1 163 ? 3.757 4.014 8.929 1.00 98.50 163 LEU A N 1
ATOM 1260 C CA . LEU A 1 163 ? 3.559 2.852 9.800 1.00 98.50 163 LEU A CA 1
ATOM 1261 C C . LEU A 1 163 ? 4.715 2.661 10.782 1.00 98.50 163 LEU A C 1
ATOM 1263 O O . LEU A 1 163 ? 4.477 2.299 11.932 1.00 98.50 163 LEU A O 1
ATOM 1267 N N . GLN A 1 164 ? 5.944 2.925 10.342 1.00 98.38 164 GLN A N 1
ATOM 1268 C CA . GLN A 1 164 ? 7.126 2.904 11.193 1.00 98.38 164 GLN A CA 1
ATOM 1269 C C . GLN A 1 164 ? 6.959 3.864 12.375 1.00 98.38 164 GLN A C 1
ATOM 1271 O O . GLN A 1 164 ? 7.059 3.443 13.526 1.00 98.38 164 GLN A O 1
ATOM 1276 N N . ASP A 1 165 ? 6.665 5.136 12.101 1.00 98.00 165 ASP A N 1
ATOM 1277 C CA . ASP A 1 165 ? 6.553 6.148 13.155 1.00 98.00 165 ASP A CA 1
ATOM 1278 C C . ASP A 1 165 ? 5.310 5.914 14.021 1.00 98.00 165 ASP A C 1
ATOM 1280 O O . ASP A 1 165 ? 5.359 6.078 15.240 1.00 98.00 165 ASP A O 1
ATOM 1284 N N . LEU A 1 166 ? 4.219 5.411 13.427 1.00 97.75 166 LEU A N 1
ATOM 1285 C CA . LEU A 1 166 ? 3.056 4.958 14.184 1.00 97.75 166 LEU A CA 1
ATOM 1286 C C . LEU A 1 166 ? 3.419 3.856 15.184 1.00 97.75 166 LEU A C 1
ATOM 1288 O O . LEU A 1 166 ? 2.999 3.924 16.337 1.00 97.75 166 LEU A O 1
ATOM 1292 N N . GLN A 1 167 ? 4.190 2.852 14.768 1.00 97.62 167 GLN A N 1
ATOM 1293 C CA . GLN A 1 167 ? 4.558 1.747 15.644 1.00 97.62 167 GLN A CA 1
ATOM 1294 C C . GLN A 1 167 ? 5.528 2.160 16.748 1.00 97.62 167 GLN A C 1
ATOM 1296 O O . GLN A 1 167 ? 5.395 1.673 17.870 1.00 97.62 167 GLN A O 1
ATOM 1301 N N . VAL A 1 168 ? 6.467 3.067 16.463 1.00 97.19 168 VAL A N 1
ATOM 1302 C CA . VAL A 1 168 ? 7.336 3.659 17.493 1.00 97.19 168 VAL A CA 1
ATOM 1303 C C . VAL A 1 168 ? 6.485 4.300 18.588 1.00 97.19 168 VAL A C 1
ATOM 1305 O O . VAL A 1 168 ? 6.699 4.057 19.776 1.00 97.19 168 VAL A O 1
ATOM 1308 N N . ASP A 1 169 ? 5.461 5.050 18.199 1.00 96.75 169 ASP A N 1
ATOM 1309 C CA . ASP A 1 169 ? 4.590 5.744 19.137 1.00 96.75 169 ASP A CA 1
ATOM 1310 C C . ASP A 1 169 ? 3.616 4.816 19.878 1.00 96.75 169 ASP A C 1
ATOM 1312 O O . ASP A 1 169 ? 3.360 5.016 21.069 1.00 96.75 169 ASP A O 1
ATOM 1316 N N . ILE A 1 170 ? 3.138 3.749 19.229 1.00 95.44 170 ILE A N 1
ATOM 1317 C CA . ILE A 1 170 ? 2.413 2.660 19.903 1.00 95.44 170 ILE A CA 1
ATOM 1318 C C . ILE A 1 170 ? 3.321 2.003 20.954 1.00 95.44 170 ILE A C 1
ATOM 1320 O O . ILE A 1 170 ? 2.903 1.825 22.096 1.00 95.44 170 ILE A O 1
ATOM 1324 N N . GLY A 1 171 ? 4.568 1.672 20.599 1.00 95.38 171 GLY A N 1
ATOM 1325 C CA . GLY A 1 171 ? 5.539 1.041 21.501 1.00 95.38 171 GLY A CA 1
ATOM 1326 C C . GLY A 1 171 ? 5.928 1.925 22.689 1.00 95.38 171 GLY A C 1
ATOM 1327 O O . GLY A 1 171 ? 6.103 1.431 23.802 1.00 95.38 171 GLY A O 1
ATOM 1328 N N . ASN A 1 172 ? 5.977 3.241 22.475 1.00 96.81 172 ASN A N 1
ATOM 1329 C CA . ASN A 1 172 ? 6.219 4.241 23.515 1.00 96.81 172 ASN A CA 1
ATOM 1330 C C . ASN A 1 172 ? 4.956 4.618 24.311 1.00 96.81 172 ASN A C 1
ATOM 1332 O O . ASN A 1 172 ? 5.029 5.460 25.206 1.00 96.81 172 ASN A O 1
ATOM 1336 N N . ASN A 1 173 ? 3.805 4.004 24.015 1.00 94.31 173 ASN A N 1
ATOM 1337 C CA . ASN A 1 173 ? 2.506 4.295 24.627 1.00 94.31 173 ASN A CA 1
ATOM 1338 C C . ASN A 1 173 ? 2.058 5.765 24.489 1.00 94.31 173 ASN A C 1
ATOM 1340 O O . ASN A 1 173 ? 1.317 6.270 25.333 1.00 94.31 173 ASN A O 1
ATOM 1344 N N . THR A 1 174 ? 2.483 6.471 23.435 1.00 94.38 174 THR A N 1
ATOM 1345 C CA . THR A 1 174 ? 2.021 7.845 23.154 1.00 94.38 174 THR A CA 1
ATOM 1346 C C . THR A 1 174 ? 0.705 7.862 22.374 1.00 94.38 174 THR A C 1
ATOM 1348 O O . THR A 1 174 ? 0.061 8.907 22.271 1.00 94.38 174 THR A O 1
ATOM 1351 N N . ILE A 1 175 ? 0.307 6.720 21.808 1.00 91.50 175 ILE A N 1
ATOM 1352 C CA . ILE A 1 175 ? -0.990 6.504 21.174 1.00 91.50 175 ILE A CA 1
ATOM 1353 C C . ILE A 1 175 ? -1.561 5.147 21.580 1.00 91.50 175 ILE A C 1
ATOM 1355 O O . ILE A 1 175 ? -0.845 4.152 21.678 1.00 91.50 175 ILE A O 1
ATOM 1359 N N . THR A 1 176 ? -2.872 5.105 21.816 1.00 90.50 176 THR A N 1
ATOM 1360 C CA . THR A 1 176 ? -3.579 3.861 22.132 1.00 90.50 176 THR A CA 1
ATOM 1361 C C . THR A 1 176 ? -4.146 3.257 20.858 1.00 90.50 176 THR A C 1
ATOM 1363 O O . THR A 1 176 ? -4.902 3.906 20.142 1.00 90.50 176 THR A O 1
ATOM 1366 N N . LEU A 1 177 ? -3.820 1.992 20.595 1.00 91.06 177 LEU A N 1
ATOM 1367 C CA . LEU A 1 177 ? -4.431 1.227 19.515 1.00 91.06 177 LEU A CA 1
ATOM 1368 C C . LEU A 1 177 ? -5.699 0.531 20.039 1.00 91.06 177 LEU A C 1
ATOM 1370 O O . LEU A 1 177 ? -5.560 -0.360 20.885 1.00 91.06 177 LEU A O 1
ATOM 1374 N N . PRO A 1 178 ? -6.911 0.863 19.543 1.00 89.06 178 PRO A N 1
ATOM 1375 C CA . PRO A 1 178 ? -8.137 0.188 19.967 1.00 89.06 178 PRO A CA 1
ATOM 1376 C C . PRO A 1 178 ? -8.057 -1.339 19.811 1.00 89.06 178 PRO A C 1
ATOM 1378 O O . PRO A 1 178 ? -7.280 -1.877 19.006 1.00 89.06 178 PRO A O 1
ATOM 1381 N N . ALA A 1 179 ? -8.845 -2.059 20.611 1.00 87.12 179 ALA A N 1
ATOM 1382 C CA . ALA A 1 179 ? -8.997 -3.501 20.447 1.00 87.12 179 ALA A CA 1
ATOM 1383 C C . ALA A 1 179 ? -9.543 -3.810 19.042 1.00 87.12 179 ALA A C 1
ATOM 1385 O O . ALA A 1 179 ? -10.298 -3.022 18.478 1.00 87.12 179 ALA A O 1
ATOM 1386 N N . ASP A 1 180 ? -9.098 -4.924 18.460 1.00 89.50 180 ASP A N 1
ATOM 1387 C CA . ASP A 1 180 ? -9.536 -5.415 17.143 1.00 89.50 180 ASP A CA 1
ATOM 1388 C C . ASP A 1 180 ? -9.303 -4.483 15.937 1.00 89.50 180 ASP A C 1
ATOM 1390 O O . ASP A 1 180 ? -9.709 -4.806 14.819 1.00 89.50 180 ASP A O 1
ATOM 1394 N N . THR A 1 181 ? -8.578 -3.371 16.114 1.00 94.25 181 THR A N 1
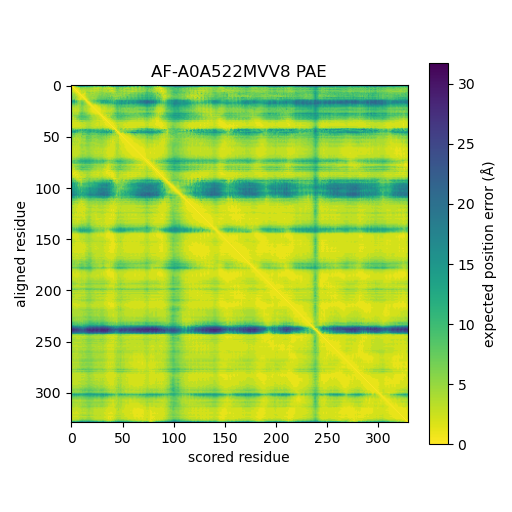ATOM 1395 C CA . THR A 1 181 ? -8.047 -2.599 14.986 1.00 94.25 181 THR A CA 1
ATOM 1396 C C . THR A 1 181 ? -7.159 -3.486 14.121 1.00 94.25 181 THR A C 1
ATOM 1398 O O . THR A 1 181 ? -6.273 -4.181 14.626 1.00 94.25 181 THR A O 1
ATOM 1401 N N . SER A 1 182 ? -7.388 -3.443 12.810 1.00 96.50 182 SER A N 1
ATOM 1402 C CA . SER A 1 182 ? -6.608 -4.199 11.831 1.00 96.50 182 SER A CA 1
ATOM 1403 C C . SER A 1 182 ? -6.004 -3.278 10.783 1.00 96.50 182 SER A C 1
ATOM 1405 O O . SER A 1 182 ? -6.622 -2.297 10.371 1.00 96.50 182 SER A O 1
ATOM 1407 N N . PHE A 1 183 ? -4.802 -3.629 10.339 1.00 98.31 183 PHE A N 1
ATOM 1408 C CA . PHE A 1 183 ? -4.099 -2.963 9.252 1.00 98.31 183 PHE A CA 1
ATOM 1409 C C . PHE A 1 183 ? -3.896 -3.992 8.146 1.00 98.31 183 PHE A C 1
ATOM 1411 O O . PHE A 1 183 ? -3.228 -5.000 8.363 1.00 98.31 183 PHE A O 1
ATOM 1418 N N . ASN A 1 184 ? -4.464 -3.764 6.966 1.00 98.50 184 ASN A N 1
ATOM 1419 C CA . ASN A 1 184 ? -4.1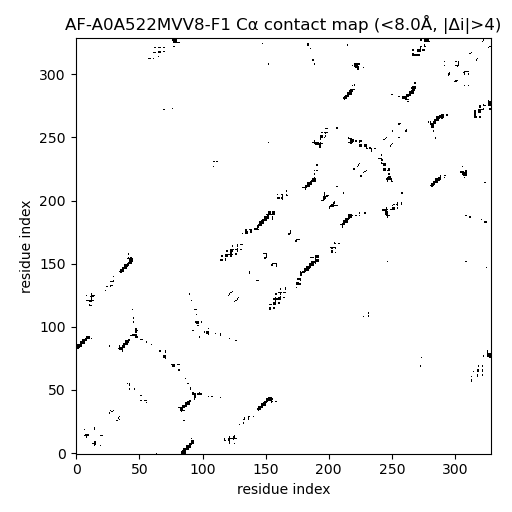93 -4.579 5.786 1.00 98.50 184 ASN A CA 1
ATOM 1420 C C . ASN A 1 184 ? -3.488 -3.686 4.771 1.00 98.50 184 ASN A C 1
ATOM 1422 O O . ASN A 1 184 ? -4.094 -2.777 4.202 1.00 98.50 184 ASN A O 1
ATOM 1426 N N . VAL A 1 185 ? -2.191 -3.924 4.602 1.00 98.81 185 VAL A N 1
ATOM 1427 C CA . VAL A 1 185 ? -1.291 -3.070 3.829 1.00 98.81 185 VAL A CA 1
ATOM 1428 C C . VAL A 1 185 ? -0.911 -3.781 2.540 1.00 98.81 185 VAL A C 1
ATOM 1430 O O . VAL A 1 185 ? -0.402 -4.895 2.575 1.00 98.81 185 VAL A O 1
ATOM 1433 N N . VAL A 1 186 ? -1.154 -3.149 1.400 1.00 98.81 186 VAL A N 1
ATOM 1434 C CA . VAL A 1 186 ? -0.766 -3.632 0.078 1.00 98.81 186 VAL A CA 1
ATOM 1435 C C . VAL A 1 186 ? 0.357 -2.747 -0.443 1.00 98.81 186 VAL A C 1
ATOM 1437 O O . VAL A 1 186 ? 0.160 -1.551 -0.653 1.00 98.81 186 VAL A O 1
ATOM 1440 N N . LEU A 1 187 ? 1.524 -3.342 -0.661 1.00 98.75 187 LEU A N 1
ATOM 1441 C CA . LEU A 1 187 ? 2.674 -2.711 -1.290 1.00 98.75 187 LEU A CA 1
ATOM 1442 C C . LEU A 1 187 ? 2.780 -3.241 -2.725 1.00 98.75 187 LEU A C 1
ATOM 1444 O O . LEU A 1 187 ? 3.291 -4.341 -2.949 1.00 98.75 187 LEU A O 1
ATOM 1448 N N . LEU A 1 188 ? 2.242 -2.484 -3.682 1.00 98.25 188 LEU A N 1
ATOM 1449 C CA . LEU A 1 188 ? 2.304 -2.804 -5.106 1.00 98.25 188 LEU A CA 1
ATOM 1450 C C . LEU A 1 188 ? 3.635 -2.321 -5.680 1.00 98.25 188 LEU A C 1
ATOM 1452 O O . LEU A 1 188 ? 3.881 -1.117 -5.730 1.00 98.25 188 LEU A O 1
ATOM 1456 N N . GLU A 1 189 ? 4.473 -3.260 -6.113 1.00 97.38 189 GLU A N 1
ATOM 1457 C CA . GLU A 1 189 ? 5.776 -3.003 -6.733 1.00 97.38 189 GLU A CA 1
ATOM 1458 C C . GLU A 1 189 ? 6.577 -1.953 -5.927 1.00 97.38 189 GLU A C 1
ATOM 1460 O O . GLU A 1 189 ? 6.829 -0.845 -6.403 1.00 97.38 189 GLU A O 1
ATOM 1465 N N . PRO A 1 190 ? 6.917 -2.234 -4.652 1.00 97.31 190 PRO A N 1
ATOM 1466 C CA . PRO A 1 190 ? 7.510 -1.239 -3.766 1.00 97.31 190 PRO A CA 1
ATOM 1467 C C . PRO A 1 190 ? 8.914 -0.812 -4.204 1.00 97.31 190 PRO A C 1
ATOM 1469 O O . PRO A 1 190 ? 9.849 -1.618 -4.253 1.00 97.31 190 PRO A O 1
ATOM 1472 N N . ALA A 1 191 ? 9.069 0.496 -4.418 1.00 94.31 191 ALA A N 1
ATOM 1473 C CA . ALA A 1 191 ? 10.341 1.160 -4.695 1.00 94.31 191 ALA A CA 1
ATOM 1474 C C . ALA A 1 191 ? 11.065 1.513 -3.383 1.00 94.31 191 ALA A C 1
ATOM 1476 O O . ALA A 1 191 ? 11.186 2.674 -2.998 1.00 94.31 191 ALA A O 1
ATOM 1477 N N . THR A 1 192 ? 11.493 0.495 -2.647 1.00 93.31 192 THR A N 1
ATOM 1478 C CA . THR A 1 192 ? 12.302 0.637 -1.429 1.00 93.31 192 THR A CA 1
ATOM 1479 C C . THR A 1 192 ? 13.274 -0.530 -1.331 1.00 93.31 192 THR A C 1
ATOM 1481 O O . THR A 1 192 ? 13.035 -1.549 -1.977 1.00 93.31 192 THR A O 1
ATOM 1484 N N . ASP A 1 193 ? 14.352 -0.420 -0.557 1.00 94.38 193 ASP A N 1
ATOM 1485 C CA . ASP A 1 193 ? 15.322 -1.511 -0.454 1.00 94.38 193 ASP A CA 1
ATOM 1486 C C . ASP A 1 193 ? 14.683 -2.762 0.164 1.00 94.38 193 ASP A C 1
ATOM 1488 O O . ASP A 1 193 ? 13.863 -2.683 1.083 1.00 94.38 193 ASP A O 1
ATOM 1492 N N . SER A 1 194 ? 15.070 -3.935 -0.340 1.00 93.94 194 SER A N 1
ATOM 1493 C CA . SER A 1 194 ? 14.521 -5.228 0.083 1.00 93.94 194 SER A CA 1
ATOM 1494 C C . SER A 1 194 ? 14.718 -5.535 1.572 1.00 93.94 194 SER A C 1
ATOM 1496 O O . SER A 1 194 ? 13.963 -6.331 2.126 1.00 93.94 194 SER A O 1
ATOM 1498 N N . ASP A 1 195 ? 15.723 -4.926 2.210 1.00 94.31 195 ASP A N 1
ATOM 1499 C CA . ASP A 1 195 ? 16.079 -5.091 3.622 1.00 94.31 195 ASP A CA 1
ATOM 1500 C C . ASP A 1 195 ? 15.534 -3.981 4.539 1.00 94.31 195 ASP A C 1
ATOM 1502 O O . ASP A 1 195 ? 15.644 -4.104 5.754 1.00 94.31 195 ASP A O 1
ATOM 1506 N N . ASN A 1 196 ? 14.857 -2.949 4.015 1.00 95.69 196 ASN A N 1
ATOM 1507 C CA . ASN A 1 196 ? 14.361 -1.835 4.841 1.00 95.69 196 ASN A CA 1
ATOM 1508 C C . ASN A 1 196 ? 13.313 -2.249 5.894 1.00 95.69 196 ASN A C 1
ATOM 1510 O O . ASN A 1 196 ? 13.086 -1.514 6.852 1.00 95.69 196 ASN A O 1
ATOM 1514 N N . LEU A 1 197 ? 12.667 -3.409 5.725 1.00 97.44 197 LEU A N 1
ATOM 1515 C CA . LEU A 1 197 ? 11.733 -3.999 6.696 1.00 97.44 197 LEU A CA 1
ATOM 1516 C C . LEU A 1 197 ? 12.424 -4.928 7.714 1.00 97.44 197 LEU A C 1
ATOM 1518 O O . LEU A 1 197 ? 11.748 -5.519 8.556 1.00 97.44 197 LEU A O 1
ATOM 1522 N N . GLU A 1 198 ? 13.739 -5.141 7.624 1.00 97.00 198 GLU A N 1
ATOM 1523 C CA . GLU A 1 198 ? 14.483 -5.893 8.636 1.00 97.00 198 GLU A CA 1
ATOM 1524 C C . GLU A 1 198 ? 14.528 -5.121 9.960 1.00 97.00 198 GLU A C 1
ATOM 1526 O O . GLU A 1 198 ? 14.647 -3.897 9.992 1.00 97.00 198 GLU A O 1
ATOM 1531 N N . SER A 1 199 ? 14.474 -5.850 11.077 1.00 94.50 199 SER A N 1
ATOM 1532 C CA . SER A 1 199 ? 14.645 -5.265 12.410 1.00 94.50 199 SER A CA 1
ATOM 1533 C C . SER A 1 199 ? 15.947 -4.459 12.480 1.00 94.50 199 SER A C 1
ATOM 1535 O O . SER A 1 199 ? 17.025 -4.993 12.213 1.00 94.50 199 SER A O 1
ATOM 1537 N N . GLY A 1 200 ? 15.849 -3.199 12.904 1.00 92.00 200 GLY A N 1
ATOM 1538 C CA . GLY A 1 200 ? 16.980 -2.272 12.994 1.00 92.00 200 GLY A CA 1
ATOM 1539 C C . GLY A 1 200 ? 17.263 -1.453 11.728 1.00 92.00 200 GLY A C 1
ATOM 1540 O O . GLY A 1 200 ? 18.108 -0.562 11.798 1.00 92.00 200 GLY A O 1
ATOM 1541 N N . ASP A 1 201 ? 16.571 -1.709 10.613 1.00 95.06 201 ASP A N 1
ATOM 1542 C CA . ASP A 1 201 ? 16.574 -0.826 9.438 1.00 95.06 201 ASP A CA 1
ATOM 1543 C C . ASP A 1 201 ? 15.401 0.184 9.504 1.00 95.06 201 ASP A C 1
ATOM 1545 O O . ASP A 1 201 ? 14.634 0.215 10.473 1.00 95.06 201 ASP A O 1
ATOM 1549 N N . ILE A 1 202 ? 15.270 1.055 8.500 1.00 94.88 202 ILE A N 1
ATOM 1550 C CA . ILE A 1 202 ? 14.436 2.265 8.553 1.00 94.88 202 ILE A CA 1
ATOM 1551 C C . ILE A 1 202 ? 12.934 2.016 8.751 1.00 94.88 202 ILE A C 1
ATOM 1553 O O . ILE A 1 202 ? 12.247 2.931 9.202 1.00 94.88 202 ILE A O 1
ATOM 1557 N N . TYR A 1 203 ? 12.429 0.820 8.429 1.00 97.75 203 TYR A N 1
ATOM 1558 C CA . TYR A 1 203 ? 11.038 0.396 8.637 1.00 97.75 203 TYR A CA 1
ATOM 1559 C C . TYR A 1 203 ? 10.931 -0.882 9.489 1.00 97.75 203 TYR A C 1
ATOM 1561 O O . TYR A 1 203 ? 9.922 -1.594 9.440 1.00 97.75 203 TYR A O 1
ATOM 1569 N N . GLY A 1 204 ? 11.977 -1.199 10.258 1.00 97.06 204 GLY A N 1
ATOM 1570 C CA . GLY A 1 204 ? 12.103 -2.463 10.984 1.00 97.06 204 GLY A CA 1
ATOM 1571 C C . GLY A 1 204 ? 11.048 -2.703 12.066 1.00 97.06 204 GLY A C 1
ATOM 1572 O O . GLY A 1 204 ? 10.805 -3.853 12.434 1.00 97.06 204 GLY A O 1
ATOM 1573 N N . GLU A 1 205 ? 10.371 -1.655 12.543 1.00 97.88 205 GLU A N 1
ATOM 1574 C CA . GLU A 1 205 ? 9.351 -1.794 13.586 1.00 97.88 205 GLU A CA 1
ATOM 1575 C C . GLU A 1 205 ? 7.998 -2.242 13.037 1.00 97.88 205 GLU A C 1
ATOM 1577 O O . GLU A 1 205 ? 7.194 -2.779 13.789 1.00 97.88 205 GLU A O 1
ATOM 1582 N N . ILE A 1 206 ? 7.728 -2.097 11.734 1.00 98.31 206 ILE A N 1
ATOM 1583 C CA . ILE A 1 206 ? 6.400 -2.368 11.152 1.00 98.31 206 ILE A CA 1
ATOM 1584 C C . ILE A 1 206 ? 5.890 -3.778 11.489 1.00 98.31 206 ILE A C 1
ATOM 1586 O O . ILE A 1 206 ? 4.705 -3.965 11.772 1.00 98.31 206 ILE A O 1
ATOM 1590 N N . SER A 1 207 ? 6.776 -4.776 11.519 1.00 97.31 207 SER A N 1
ATOM 1591 C CA . SER A 1 207 ? 6.422 -6.164 11.856 1.00 97.31 207 SER A CA 1
ATOM 1592 C C . SER A 1 207 ? 5.819 -6.329 13.266 1.00 97.31 207 SER A C 1
ATOM 1594 O O . SER A 1 207 ? 5.054 -7.274 13.500 1.00 97.31 207 SER A O 1
ATOM 1596 N N . ASN A 1 208 ? 6.072 -5.379 14.173 1.00 97.44 208 ASN A N 1
ATOM 1597 C CA . ASN A 1 208 ? 5.568 -5.352 15.546 1.00 97.44 208 ASN A CA 1
ATOM 1598 C C . ASN A 1 208 ? 4.140 -4.783 15.668 1.00 97.44 208 ASN A C 1
ATOM 1600 O O . ASN A 1 208 ? 3.531 -4.892 16.735 1.00 97.44 208 ASN A O 1
ATOM 1604 N N . ILE A 1 209 ? 3.562 -4.222 14.596 1.00 97.44 209 ILE A N 1
ATOM 1605 C CA . ILE A 1 209 ? 2.196 -3.676 14.624 1.00 97.44 209 ILE A CA 1
ATOM 1606 C C . ILE A 1 209 ? 1.178 -4.801 14.849 1.00 97.44 209 ILE A C 1
ATOM 1608 O O . ILE A 1 209 ? 1.015 -5.722 14.036 1.00 97.44 209 ILE A O 1
ATOM 1612 N N . ARG A 1 210 ? 0.430 -4.701 15.954 1.00 95.81 210 ARG A N 1
ATOM 1613 C CA . ARG A 1 210 ? -0.670 -5.619 16.276 1.00 95.81 210 ARG A CA 1
ATOM 1614 C C . ARG A 1 210 ? -1.782 -5.502 15.231 1.00 95.81 210 ARG A C 1
ATOM 1616 O O . ARG A 1 210 ? -2.223 -4.408 14.900 1.00 95.81 210 ARG A O 1
ATOM 1623 N N . GLY A 1 211 ? -2.269 -6.646 14.750 1.00 95.69 211 GLY A N 1
ATOM 1624 C CA . GLY A 1 211 ? -3.347 -6.694 13.755 1.00 95.69 211 GLY A CA 1
ATOM 1625 C C . GLY A 1 211 ? -2.906 -6.352 12.327 1.00 95.69 211 GLY A C 1
ATOM 1626 O O . GLY A 1 211 ? -3.766 -6.219 11.457 1.00 95.69 211 GLY A O 1
ATOM 1627 N N . LEU A 1 212 ? -1.597 -6.217 12.075 1.00 98.19 212 LEU A N 1
ATOM 1628 C CA . LEU A 1 212 ? -1.049 -5.989 10.739 1.00 98.19 212 LEU A CA 1
ATOM 1629 C C . LEU A 1 212 ? -0.981 -7.277 9.912 1.00 98.19 212 LEU A C 1
ATOM 1631 O O . LEU A 1 212 ? -0.395 -8.281 10.339 1.00 98.19 212 LEU A O 1
ATOM 1635 N N . ARG A 1 213 ? -1.498 -7.175 8.686 1.00 98.44 213 ARG A N 1
ATOM 1636 C CA . ARG A 1 213 ? -1.222 -8.046 7.545 1.00 98.44 213 ARG A CA 1
ATOM 1637 C C . ARG A 1 213 ? -0.667 -7.215 6.391 1.00 98.44 213 ARG A C 1
ATOM 1639 O O . ARG A 1 213 ? -1.110 -6.088 6.168 1.00 98.44 213 ARG A O 1
ATOM 1646 N N . MET A 1 214 ? 0.263 -7.784 5.637 1.00 98.81 214 MET A N 1
ATOM 1647 C CA . MET A 1 214 ? 0.936 -7.135 4.522 1.00 98.81 214 MET A CA 1
ATOM 1648 C C . MET A 1 214 ? 0.957 -8.042 3.287 1.00 98.81 214 MET A C 1
ATOM 1650 O O . MET A 1 214 ? 1.312 -9.216 3.371 1.00 98.81 214 MET A O 1
ATOM 1654 N N . LEU A 1 215 ? 0.585 -7.482 2.141 1.00 98.88 215 LEU A N 1
ATOM 1655 C CA . LEU A 1 215 ? 0.710 -8.078 0.818 1.00 98.88 215 LEU A CA 1
ATOM 1656 C C . LEU A 1 215 ? 1.767 -7.289 0.046 1.00 98.88 215 LEU A C 1
ATOM 1658 O O . LEU A 1 215 ? 1.580 -6.102 -0.203 1.00 98.88 215 LEU A O 1
ATOM 1662 N N . ILE A 1 216 ? 2.862 -7.939 -0.329 1.00 98.81 216 ILE A N 1
ATOM 1663 C CA . ILE A 1 216 ? 3.942 -7.353 -1.126 1.00 98.81 216 ILE A CA 1
ATOM 1664 C C . ILE A 1 216 ? 3.892 -7.977 -2.511 1.00 98.81 216 ILE A C 1
ATOM 1666 O O . ILE A 1 216 ? 3.901 -9.203 -2.624 1.00 98.81 216 ILE A O 1
ATOM 1670 N N . THR A 1 217 ? 3.866 -7.167 -3.565 1.00 98.75 217 THR A N 1
ATOM 1671 C CA . THR A 1 217 ? 3.986 -7.690 -4.929 1.00 98.75 217 THR A CA 1
ATOM 1672 C C . THR A 1 217 ? 5.407 -7.549 -5.457 1.00 98.75 217 THR A C 1
ATOM 1674 O O . THR A 1 217 ? 6.139 -6.632 -5.084 1.00 98.75 217 THR A O 1
ATOM 1677 N N . LYS A 1 218 ? 5.797 -8.472 -6.336 1.00 98.44 218 LYS A N 1
ATOM 1678 C CA . LYS A 1 218 ? 7.050 -8.405 -7.087 1.00 98.44 218 LYS A CA 1
ATOM 1679 C C . LYS A 1 218 ? 6.851 -8.792 -8.547 1.00 98.44 218 LYS A C 1
ATOM 1681 O O . LYS A 1 218 ? 5.965 -9.589 -8.857 1.00 98.44 218 LYS A O 1
ATOM 1686 N N . SER A 1 219 ? 7.701 -8.285 -9.431 1.00 98.06 219 SER A N 1
ATOM 1687 C CA . SER A 1 219 ? 7.701 -8.639 -10.855 1.00 98.06 219 SER A CA 1
ATOM 1688 C C . SER A 1 219 ? 9.117 -8.593 -11.418 1.00 98.06 219 SER A C 1
ATOM 1690 O O . SER A 1 219 ? 9.807 -7.587 -11.279 1.00 98.06 219 SER A O 1
ATOM 1692 N N . THR A 1 220 ? 9.550 -9.640 -12.127 1.00 96.81 220 THR A N 1
ATOM 1693 C CA . THR A 1 220 ? 10.831 -9.589 -12.858 1.00 96.81 220 THR A CA 1
ATOM 1694 C C . THR A 1 220 ? 10.728 -8.819 -14.177 1.00 96.81 220 THR A C 1
ATOM 1696 O O . THR A 1 220 ? 11.742 -8.594 -14.829 1.00 96.81 220 THR A O 1
ATOM 1699 N N . LEU A 1 221 ? 9.512 -8.451 -14.598 1.00 95.69 221 LEU A N 1
ATOM 1700 C CA . LEU A 1 221 ? 9.258 -7.616 -15.778 1.00 95.69 221 LEU A CA 1
ATOM 1701 C C . LEU A 1 221 ? 9.130 -6.128 -15.432 1.00 95.69 221 LEU A C 1
ATOM 1703 O O . LEU A 1 221 ? 8.978 -5.301 -16.333 1.00 95.69 221 LEU A O 1
ATOM 1707 N N . ASP A 1 222 ? 9.228 -5.780 -14.151 1.00 95.00 222 ASP A N 1
ATOM 1708 C CA . ASP A 1 222 ? 9.310 -4.401 -13.693 1.00 95.00 222 ASP A CA 1
ATOM 1709 C C . ASP A 1 222 ? 10.749 -3.900 -13.871 1.00 95.00 222 ASP A C 1
ATOM 1711 O O . ASP A 1 222 ? 11.628 -4.118 -13.032 1.00 95.00 222 ASP A O 1
ATOM 1715 N N . ARG A 1 223 ? 11.017 -3.247 -15.005 1.00 91.81 223 ARG A N 1
ATOM 1716 C CA . ARG A 1 223 ? 12.353 -2.730 -15.336 1.00 91.81 223 ARG A CA 1
ATOM 1717 C C . ARG A 1 223 ? 12.705 -1.487 -14.523 1.00 91.81 223 ARG A C 1
ATOM 1719 O O . ARG A 1 223 ? 13.887 -1.238 -14.288 1.00 91.81 223 ARG A O 1
ATOM 1726 N N . ALA A 1 224 ? 11.708 -0.742 -14.041 1.00 89.81 224 ALA A N 1
ATOM 1727 C CA . ALA A 1 224 ? 11.930 0.356 -13.103 1.00 89.81 224 ALA A CA 1
ATOM 1728 C C . ALA A 1 224 ? 12.622 -0.140 -11.834 1.00 89.81 224 ALA A C 1
ATOM 1730 O O . ALA A 1 224 ? 13.631 0.431 -11.425 1.00 89.81 224 ALA A O 1
ATOM 1731 N N . LEU A 1 225 ? 12.153 -1.245 -11.260 1.00 91.88 225 LEU A N 1
ATOM 1732 C CA . LEU A 1 225 ? 12.698 -1.771 -10.010 1.00 91.88 225 LEU A CA 1
ATOM 1733 C C . LEU A 1 225 ? 13.879 -2.725 -10.201 1.00 91.88 225 LEU A C 1
ATOM 1735 O O . LEU A 1 225 ? 14.781 -2.758 -9.363 1.00 91.88 225 LEU A O 1
ATOM 1739 N N . THR A 1 226 ? 13.906 -3.496 -11.289 1.00 92.44 226 THR A N 1
ATOM 1740 C CA . THR A 1 226 ? 14.990 -4.462 -11.549 1.00 92.44 226 THR A CA 1
ATOM 1741 C C . THR A 1 226 ? 16.244 -3.819 -12.146 1.00 92.44 226 THR A C 1
ATOM 1743 O O . THR A 1 226 ? 17.353 -4.254 -11.829 1.00 92.44 226 THR A O 1
ATOM 1746 N N . GLU A 1 227 ? 16.102 -2.778 -12.975 1.00 90.38 227 GLU A N 1
ATOM 1747 C CA . GLU A 1 227 ? 17.218 -2.130 -13.679 1.00 90.38 227 GLU A CA 1
ATOM 1748 C C . GLU A 1 227 ? 17.452 -0.702 -13.173 1.00 90.38 227 GLU A C 1
ATOM 1750 O O . GLU A 1 227 ? 18.538 -0.388 -12.673 1.00 90.38 227 GLU A O 1
ATOM 1755 N N . TRP A 1 228 ? 16.446 0.171 -13.288 1.00 85.69 228 TRP A N 1
ATOM 1756 C CA . TRP A 1 228 ? 16.629 1.612 -13.082 1.00 85.69 228 TRP A CA 1
ATOM 1757 C C . TRP A 1 228 ? 16.875 1.985 -11.619 1.00 85.69 228 TRP A C 1
ATOM 1759 O O . TRP A 1 228 ? 17.756 2.797 -11.347 1.00 85.69 228 TRP A O 1
ATOM 1769 N N . TYR A 1 229 ? 16.181 1.343 -10.679 1.00 86.00 229 TYR A N 1
ATOM 1770 C CA . TYR A 1 229 ? 16.394 1.510 -9.239 1.00 86.00 229 TYR A CA 1
ATOM 1771 C C . TYR A 1 229 ? 17.831 1.146 -8.843 1.00 86.00 229 TYR A C 1
ATOM 1773 O O . TYR A 1 229 ? 18.524 1.908 -8.171 1.00 86.00 229 TYR A O 1
ATOM 1781 N N . VAL A 1 230 ? 18.320 0.001 -9.329 1.00 87.12 230 VAL A N 1
ATOM 1782 C CA . VAL A 1 230 ? 19.691 -0.468 -9.082 1.00 87.12 230 VAL A CA 1
ATOM 1783 C C . VAL A 1 230 ? 20.702 0.502 -9.698 1.00 87.12 230 VAL A C 1
ATOM 1785 O O . VAL A 1 230 ? 21.703 0.843 -9.065 1.00 87.12 230 VAL A O 1
ATOM 1788 N N . LEU A 1 231 ? 20.447 0.985 -10.918 1.00 85.06 231 LEU A N 1
ATOM 1789 C CA . LEU A 1 231 ? 21.312 1.959 -11.581 1.00 85.06 231 LEU A CA 1
ATOM 1790 C C . LEU A 1 231 ? 21.372 3.290 -10.818 1.00 85.06 231 LEU A C 1
ATOM 1792 O O . LEU A 1 231 ? 22.474 3.777 -10.565 1.00 85.06 231 LEU A O 1
ATOM 1796 N N . ALA A 1 232 ? 20.226 3.848 -10.418 1.00 80.62 232 ALA A N 1
ATOM 1797 C CA . ALA A 1 232 ? 20.155 5.057 -9.596 1.00 80.62 232 ALA A CA 1
ATOM 1798 C C . ALA A 1 232 ? 20.932 4.869 -8.283 1.00 80.62 232 ALA A C 1
ATOM 1800 O O . ALA A 1 232 ? 21.780 5.695 -7.936 1.00 80.62 232 ALA A O 1
ATOM 1801 N N . GLY A 1 233 ? 20.746 3.705 -7.648 1.00 78.06 233 GLY A N 1
ATOM 1802 C CA . GLY A 1 233 ? 21.498 3.237 -6.488 1.00 78.06 233 GLY A CA 1
ATOM 1803 C C . GLY A 1 233 ? 23.016 3.310 -6.665 1.00 78.06 233 GLY A C 1
ATOM 1804 O O . GLY A 1 233 ? 23.728 3.837 -5.810 1.00 78.06 233 GLY A O 1
ATOM 1805 N N . ARG A 1 234 ? 23.526 2.779 -7.784 1.00 79.69 234 ARG A N 1
ATOM 1806 C CA . ARG A 1 234 ? 24.965 2.761 -8.104 1.00 79.69 234 ARG A CA 1
ATOM 1807 C C . ARG A 1 234 ? 25.520 4.148 -8.411 1.00 79.69 234 ARG A C 1
ATOM 1809 O O . ARG A 1 234 ? 26.647 4.437 -8.021 1.00 79.69 234 ARG A O 1
ATOM 1816 N N . LEU A 1 235 ? 24.757 4.982 -9.118 1.00 74.12 235 LEU A N 1
ATOM 1817 C CA . LEU A 1 235 ? 25.207 6.311 -9.537 1.00 74.12 235 LEU A CA 1
ATOM 1818 C C . LEU A 1 235 ? 25.435 7.249 -8.349 1.00 74.12 235 LEU A C 1
ATOM 1820 O O . LEU A 1 235 ? 26.409 7.998 -8.354 1.00 74.12 235 LEU A O 1
ATOM 1824 N N . ALA A 1 236 ? 24.582 7.198 -7.327 1.00 65.50 236 ALA A N 1
ATOM 1825 C CA . ALA A 1 236 ? 24.760 8.050 -6.152 1.00 65.50 236 ALA A CA 1
ATOM 1826 C C . ALA A 1 236 ? 25.704 7.460 -5.102 1.00 65.50 236 ALA A C 1
ATOM 1828 O O . ALA A 1 236 ? 26.390 8.206 -4.406 1.00 65.50 236 ALA A O 1
ATOM 1829 N N . ASN A 1 237 ? 25.786 6.133 -4.994 1.00 63.84 237 ASN A N 1
ATOM 1830 C CA . ASN A 1 237 ? 26.642 5.466 -4.019 1.00 63.84 237 ASN A CA 1
ATOM 1831 C C . ASN A 1 237 ? 27.917 4.911 -4.663 1.00 63.84 237 ASN A C 1
ATOM 1833 O O . ASN A 1 237 ? 28.165 3.708 -4.591 1.00 63.84 237 ASN A O 1
ATOM 1837 N N . LEU A 1 238 ? 28.765 5.791 -5.216 1.00 52.31 238 LEU A N 1
ATOM 1838 C CA . LEU A 1 238 ? 30.047 5.456 -5.876 1.00 52.31 238 LEU A CA 1
ATOM 1839 C C . LEU A 1 238 ? 30.964 4.489 -5.080 1.00 52.31 238 LEU A C 1
ATOM 1841 O O . LEU A 1 238 ? 31.887 3.920 -5.658 1.00 52.31 238 LEU A O 1
ATOM 1845 N N . PHE A 1 239 ? 30.712 4.274 -3.779 1.00 47.66 239 PHE A N 1
ATOM 1846 C CA . PHE A 1 239 ? 31.498 3.424 -2.877 1.00 47.66 239 PHE A CA 1
ATOM 1847 C C . PHE A 1 239 ? 30.686 2.420 -2.021 1.00 47.66 239 PHE A C 1
ATOM 1849 O O . PHE A 1 239 ? 31.248 1.846 -1.087 1.00 47.66 239 PHE A O 1
ATOM 1856 N N . ARG A 1 240 ? 29.389 2.178 -2.287 1.00 52.09 240 ARG A N 1
ATOM 1857 C CA . ARG A 1 240 ? 28.593 1.147 -1.573 1.00 52.09 240 ARG A CA 1
ATOM 1858 C C . ARG A 1 240 ? 27.874 0.194 -2.530 1.00 52.09 240 ARG A C 1
ATOM 1860 O O . ARG A 1 240 ? 27.563 0.539 -3.665 1.00 52.09 240 ARG A O 1
ATOM 1867 N N . THR A 1 241 ? 27.604 -1.023 -2.056 1.00 57.12 241 THR A N 1
ATOM 1868 C CA . THR A 1 241 ? 26.800 -2.023 -2.768 1.00 57.12 241 THR A CA 1
ATOM 1869 C C . THR A 1 241 ? 25.386 -1.498 -2.988 1.00 57.12 241 THR A C 1
ATOM 1871 O O . THR A 1 241 ? 24.666 -1.233 -2.029 1.00 57.12 241 THR A O 1
ATOM 1874 N N . SER A 1 242 ? 24.993 -1.356 -4.253 1.00 63.06 242 SER A N 1
ATOM 1875 C CA . SER A 1 242 ? 23.609 -1.074 -4.630 1.00 63.06 242 SER A CA 1
ATOM 1876 C C . SER A 1 242 ? 22.695 -2.199 -4.141 1.00 63.06 242 SER A C 1
ATOM 1878 O O . SER A 1 242 ? 22.991 -3.380 -4.345 1.00 63.06 242 SER A O 1
ATOM 1880 N N . ARG A 1 243 ? 21.615 -1.810 -3.462 1.00 82.69 243 ARG A N 1
ATOM 1881 C CA . ARG A 1 243 ? 20.593 -2.706 -2.924 1.00 82.69 243 ARG A CA 1
ATOM 1882 C C . ARG A 1 243 ? 19.519 -2.980 -3.975 1.00 82.69 243 ARG A C 1
ATOM 1884 O O . ARG A 1 243 ? 19.325 -2.197 -4.905 1.00 82.69 243 ARG A O 1
ATOM 1891 N N . GLN A 1 244 ? 18.866 -4.130 -3.848 1.00 92.50 244 GLN A N 1
ATOM 1892 C CA . GLN A 1 244 ? 17.767 -4.522 -4.725 1.00 92.50 244 GLN A CA 1
ATOM 1893 C C . GLN A 1 244 ? 16.460 -3.923 -4.208 1.00 92.50 244 GLN A C 1
ATOM 1895 O O . GLN A 1 244 ? 16.242 -3.858 -2.999 1.00 92.50 244 GLN A O 1
ATOM 1900 N N . ALA A 1 245 ? 15.587 -3.507 -5.124 1.00 94.62 245 ALA A N 1
ATOM 1901 C CA . ALA A 1 245 ? 14.254 -3.052 -4.760 1.00 94.62 245 ALA A CA 1
ATOM 1902 C C . ALA A 1 245 ? 13.401 -4.220 -4.246 1.00 94.62 245 ALA A C 1
ATOM 1904 O O . ALA A 1 245 ? 13.382 -5.306 -4.833 1.00 94.62 245 ALA A O 1
ATOM 1905 N N . LEU A 1 246 ? 12.619 -3.969 -3.202 1.00 97.00 246 LEU A N 1
ATOM 1906 C CA . LEU A 1 246 ? 11.661 -4.898 -2.619 1.00 97.00 246 LEU A CA 1
ATOM 1907 C C . LEU A 1 246 ? 10.662 -5.410 -3.670 1.00 97.00 246 LEU A C 1
ATOM 1909 O O . LEU A 1 246 ? 10.381 -6.603 -3.705 1.00 97.00 246 LEU A O 1
ATOM 1913 N N . GLY A 1 247 ? 10.187 -4.551 -4.578 1.00 96.88 247 GLY A N 1
ATOM 1914 C CA . GLY A 1 247 ? 9.288 -4.953 -5.669 1.00 96.88 247 GLY A CA 1
ATOM 1915 C C . GLY A 1 247 ? 9.964 -5.708 -6.819 1.00 96.88 247 GLY A C 1
ATOM 1916 O O . GLY A 1 247 ? 9.279 -6.281 -7.661 1.00 96.88 247 GLY A O 1
ATOM 1917 N N . ALA A 1 248 ? 11.297 -5.769 -6.852 1.00 96.62 248 ALA A N 1
ATOM 1918 C CA . ALA A 1 248 ? 12.023 -6.598 -7.811 1.00 96.62 248 ALA A CA 1
ATOM 1919 C C . ALA A 1 248 ? 12.217 -8.028 -7.288 1.00 96.62 248 ALA A C 1
ATOM 1921 O O . ALA A 1 248 ? 11.999 -8.996 -8.019 1.00 96.62 248 ALA A O 1
ATOM 1922 N N . VAL A 1 249 ? 12.632 -8.171 -6.024 1.00 96.25 249 VAL A N 1
ATOM 1923 C CA . VAL A 1 249 ? 13.093 -9.465 -5.481 1.00 96.25 249 VAL A CA 1
ATOM 1924 C C . VAL A 1 249 ? 12.230 -10.039 -4.361 1.00 96.25 249 VAL A C 1
ATOM 1926 O O . VAL A 1 249 ? 12.316 -11.234 -4.092 1.00 96.25 249 VAL A O 1
ATOM 1929 N N . GLY A 1 250 ? 11.337 -9.242 -3.775 1.00 97.38 250 GLY A N 1
ATOM 1930 C CA . GLY A 1 250 ? 10.577 -9.608 -2.583 1.00 97.38 250 GLY A CA 1
ATOM 1931 C C . GLY A 1 250 ? 11.345 -9.355 -1.275 1.00 97.38 250 GLY A C 1
ATOM 1932 O O . GLY A 1 250 ? 12.487 -8.889 -1.301 1.00 97.38 250 GLY A O 1
ATOM 1933 N N . PRO A 1 251 ? 10.700 -9.596 -0.119 1.00 97.25 251 PRO A N 1
ATOM 1934 C CA . PRO A 1 251 ? 11.313 -9.406 1.195 1.00 97.25 251 PRO A CA 1
ATOM 1935 C C . PRO A 1 251 ? 12.453 -10.404 1.440 1.00 97.25 251 PRO A C 1
ATOM 1937 O O . PRO A 1 251 ? 12.464 -11.504 0.890 1.00 97.25 251 PRO A O 1
ATOM 1940 N N . THR A 1 252 ? 13.409 -10.047 2.300 1.00 97.38 252 THR A N 1
ATOM 1941 C CA . THR A 1 252 ? 14.459 -10.989 2.717 1.00 97.38 252 THR A CA 1
ATOM 1942 C C . THR A 1 252 ? 13.906 -12.048 3.673 1.00 97.38 252 THR A C 1
ATOM 1944 O O . THR A 1 252 ? 12.912 -11.828 4.363 1.00 97.38 252 THR A O 1
ATOM 1947 N N . ALA A 1 253 ? 14.610 -13.176 3.819 1.00 97.50 253 ALA A N 1
ATOM 1948 C CA . ALA A 1 253 ? 14.236 -14.225 4.775 1.00 97.50 253 ALA A CA 1
ATOM 1949 C C . ALA A 1 253 ? 14.149 -13.725 6.233 1.00 97.50 253 ALA A C 1
ATOM 1951 O O . ALA A 1 253 ? 13.390 -14.269 7.035 1.00 97.50 253 ALA A O 1
ATOM 1952 N N . LYS A 1 254 ? 14.909 -12.682 6.598 1.00 97.62 254 LYS A N 1
ATOM 1953 C CA . LYS A 1 254 ? 14.813 -12.061 7.927 1.00 97.62 254 LYS A CA 1
ATOM 1954 C C . LYS A 1 254 ? 13.516 -11.275 8.081 1.00 97.62 254 LYS A C 1
ATOM 1956 O O . LYS A 1 254 ? 12.859 -11.413 9.110 1.00 97.62 254 LYS A O 1
ATOM 1961 N N . THR A 1 255 ? 13.136 -10.493 7.068 1.00 97.69 255 THR A N 1
ATOM 1962 C CA . THR A 1 255 ? 11.827 -9.833 7.030 1.00 97.69 255 THR A CA 1
ATOM 1963 C C . THR A 1 255 ? 10.713 -10.871 7.097 1.00 97.69 255 THR A C 1
ATOM 1965 O O . THR A 1 255 ? 9.837 -10.753 7.946 1.00 97.69 255 THR A O 1
ATOM 1968 N N . GLU A 1 256 ? 10.768 -11.937 6.295 1.00 98.31 256 GLU A N 1
ATOM 1969 C CA . GLU A 1 256 ? 9.776 -13.017 6.360 1.00 98.31 256 GLU A CA 1
ATOM 1970 C C . GLU A 1 256 ? 9.688 -13.628 7.766 1.00 98.31 256 GLU A C 1
ATOM 1972 O O . GLU A 1 256 ? 8.595 -13.778 8.312 1.00 98.31 256 GLU A O 1
ATOM 1977 N N . GLY A 1 257 ? 10.834 -13.904 8.397 1.00 98.00 257 GLY A N 1
ATOM 1978 C CA . GLY A 1 257 ? 10.906 -14.393 9.773 1.00 98.00 257 GLY A CA 1
ATOM 1979 C C . GLY A 1 257 ? 10.248 -13.457 10.793 1.00 98.00 257 GLY A C 1
ATOM 1980 O O . GLY A 1 257 ? 9.519 -13.932 11.663 1.00 98.00 257 GLY A O 1
ATOM 1981 N N . ALA A 1 258 ? 10.425 -12.139 10.659 1.00 97.38 258 ALA A N 1
ATOM 1982 C CA . ALA A 1 258 ? 9.810 -11.142 11.542 1.00 97.38 258 ALA A CA 1
ATOM 1983 C C . ALA A 1 258 ? 8.270 -11.123 11.453 1.00 97.38 258 ALA A C 1
ATOM 1985 O O . ALA A 1 258 ? 7.586 -10.822 12.431 1.00 97.38 258 ALA A O 1
ATOM 1986 N N . PHE A 1 259 ? 7.703 -11.507 10.305 1.00 98.00 259 PHE A N 1
ATOM 1987 C CA . PHE A 1 259 ? 6.255 -11.662 10.131 1.00 98.00 259 PHE A CA 1
ATOM 1988 C C . PHE A 1 259 ? 5.725 -13.048 10.546 1.00 98.00 259 PHE A C 1
ATOM 1990 O O . PHE A 1 259 ? 4.509 -13.255 10.543 1.00 98.00 259 PHE A O 1
ATOM 1997 N N . GLY A 1 260 ? 6.600 -13.972 10.963 1.00 97.50 260 GLY A N 1
ATOM 1998 C CA . GLY A 1 260 ? 6.247 -15.358 11.291 1.00 97.50 260 GLY A CA 1
ATOM 1999 C C . GLY A 1 260 ? 6.211 -16.294 10.077 1.00 97.50 260 GLY A C 1
ATOM 2000 O O . GLY A 1 260 ? 5.571 -17.341 10.136 1.00 97.50 260 GLY A O 1
ATOM 2001 N N . GLY A 1 261 ? 6.886 -15.919 8.989 1.00 97.94 261 GLY A N 1
ATOM 2002 C CA . GLY A 1 261 ? 6.858 -16.585 7.689 1.00 97.94 261 GLY A CA 1
ATOM 2003 C C . GLY A 1 261 ? 6.109 -15.768 6.634 1.00 97.94 261 GLY A C 1
ATOM 2004 O O . GLY A 1 261 ? 5.425 -14.791 6.944 1.00 97.94 261 GLY A O 1
ATOM 2005 N N . ALA A 1 262 ? 6.238 -16.184 5.374 1.00 98.19 262 ALA A N 1
ATOM 2006 C CA . ALA A 1 262 ? 5.556 -15.568 4.243 1.00 98.19 262 ALA A CA 1
ATOM 2007 C C . ALA A 1 262 ? 4.842 -16.611 3.382 1.00 98.19 262 ALA A C 1
ATOM 2009 O O . ALA A 1 262 ? 5.392 -17.667 3.060 1.00 98.19 262 ALA A O 1
ATOM 2010 N N . LYS A 1 263 ? 3.621 -16.287 2.951 1.00 98.56 263 LYS A N 1
ATOM 2011 C CA . LYS A 1 263 ? 2.905 -17.069 1.947 1.00 98.56 263 LYS A CA 1
ATOM 2012 C C . LYS A 1 263 ? 3.219 -16.542 0.555 1.00 98.56 263 LYS A C 1
ATOM 2014 O O . LYS A 1 263 ? 2.809 -15.442 0.200 1.00 98.56 263 LYS A O 1
ATOM 2019 N N . ALA A 1 264 ? 3.882 -17.356 -0.257 1.00 98.38 264 ALA A N 1
ATOM 2020 C CA . ALA A 1 264 ? 4.033 -17.071 -1.677 1.00 98.38 264 ALA A CA 1
ATOM 2021 C C . ALA A 1 264 ? 2.734 -17.385 -2.440 1.00 98.38 264 ALA A C 1
ATOM 2023 O O . ALA A 1 264 ? 2.141 -18.455 -2.253 1.00 98.38 264 ALA A O 1
ATOM 2024 N N . ILE A 1 265 ? 2.324 -16.468 -3.317 1.00 98.62 265 ILE A N 1
ATOM 2025 C CA . ILE A 1 265 ? 1.269 -16.672 -4.316 1.00 98.62 265 ILE A CA 1
ATOM 2026 C C . ILE A 1 265 ? 1.749 -16.207 -5.690 1.00 98.62 265 ILE A C 1
ATOM 2028 O O . ILE A 1 265 ? 2.669 -15.399 -5.812 1.00 98.62 265 ILE A O 1
ATOM 2032 N N . THR A 1 266 ? 1.096 -16.700 -6.734 1.00 98.62 266 THR A N 1
ATOM 2033 C CA . THR A 1 266 ? 1.380 -16.321 -8.116 1.00 98.62 266 THR A CA 1
ATOM 2034 C C . THR A 1 266 ? 0.114 -15.777 -8.749 1.00 98.62 266 THR A C 1
ATOM 2036 O O . THR A 1 266 ? -0.913 -16.451 -8.732 1.00 98.62 266 THR A O 1
ATOM 2039 N N . VAL A 1 267 ? 0.200 -14.579 -9.322 1.00 98.62 267 VAL A N 1
ATOM 2040 C CA . VAL A 1 267 ? -0.897 -13.966 -10.067 1.00 98.62 267 VAL A CA 1
ATOM 2041 C C . VAL A 1 267 ? -0.660 -14.215 -11.552 1.00 98.62 267 VAL A C 1
ATOM 2043 O O . VAL A 1 267 ? 0.316 -13.747 -12.140 1.00 98.62 267 VAL A O 1
ATOM 2046 N N . ALA A 1 268 ? -1.545 -15.002 -12.148 1.00 98.25 268 ALA A N 1
ATOM 2047 C CA . ALA A 1 268 ? -1.513 -15.400 -13.550 1.00 98.25 268 ALA A CA 1
ATOM 2048 C C . ALA A 1 268 ? -2.845 -15.028 -14.227 1.00 98.25 268 ALA A C 1
ATOM 2050 O O . ALA A 1 268 ? -3.801 -14.706 -13.520 1.00 98.25 268 ALA A O 1
ATOM 2051 N N . PRO A 1 269 ? -2.942 -15.070 -15.569 1.00 98.25 269 PRO A N 1
ATOM 2052 C CA . PRO A 1 269 ? -4.201 -14.813 -16.266 1.00 98.25 269 PRO A CA 1
ATOM 2053 C C . PRO A 1 269 ? -5.359 -15.639 -15.702 1.00 98.25 269 PRO A C 1
ATOM 2055 O O . PRO A 1 269 ? -5.245 -16.859 -15.577 1.00 98.25 269 PRO A O 1
ATOM 2058 N N . GLY A 1 270 ? -6.466 -14.969 -15.379 1.00 97.62 270 GLY A N 1
ATOM 2059 C CA . GLY A 1 270 ? -7.646 -15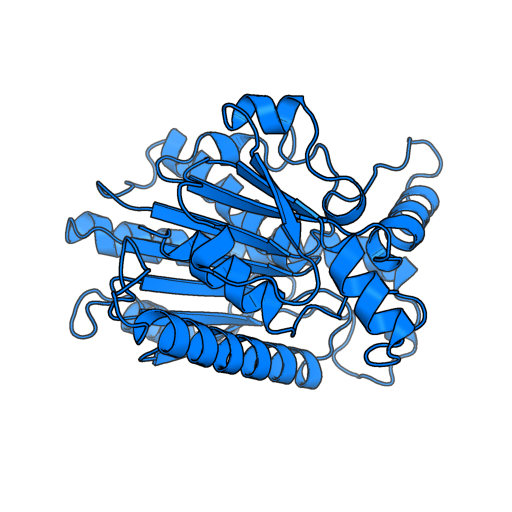.606 -14.789 1.00 97.62 270 GLY A CA 1
ATOM 2060 C C . GLY A 1 270 ? -7.600 -15.798 -13.270 1.00 97.62 270 GLY A C 1
ATOM 2061 O O . GLY A 1 270 ? -8.486 -16.466 -12.742 1.00 97.62 270 GLY A O 1
ATOM 2062 N N . PHE A 1 271 ? -6.619 -15.221 -12.566 1.00 98.38 271 PHE A N 1
ATOM 2063 C CA . PHE A 1 271 ? -6.603 -15.189 -11.101 1.00 98.38 271 PHE A CA 1
ATOM 2064 C C . PHE A 1 271 ? -7.869 -14.509 -10.557 1.00 98.38 271 PHE A C 1
ATOM 2066 O O . PHE A 1 271 ? -8.223 -13.395 -10.954 1.00 98.38 271 PHE A O 1
ATOM 2073 N N . VAL A 1 272 ? -8.543 -15.159 -9.614 1.00 97.06 272 VAL A N 1
ATOM 2074 C CA . VAL A 1 272 ? -9.780 -14.675 -8.990 1.00 97.06 272 VAL A CA 1
ATOM 2075 C C . VAL A 1 272 ? -9.636 -14.599 -7.477 1.00 97.06 272 VAL A C 1
ATOM 2077 O O . VAL A 1 272 ? -8.813 -15.281 -6.876 1.00 97.06 272 VAL A O 1
ATOM 2080 N N . ALA A 1 273 ? -10.488 -13.811 -6.812 1.00 96.44 273 ALA A N 1
ATOM 2081 C CA . ALA A 1 273 ? -10.444 -13.694 -5.357 1.00 96.44 273 ALA A CA 1
ATOM 2082 C C . ALA A 1 273 ? -10.534 -15.065 -4.661 1.00 96.44 273 ALA A C 1
ATOM 2084 O O . ALA A 1 273 ? -9.875 -15.269 -3.650 1.00 96.44 273 ALA A O 1
ATOM 2085 N N . ALA A 1 274 ? -11.275 -16.031 -5.222 1.00 95.00 274 ALA A N 1
ATOM 2086 C CA . ALA A 1 274 ? -11.391 -17.383 -4.673 1.00 95.00 274 ALA A CA 1
ATOM 2087 C C . ALA A 1 274 ? -10.045 -18.122 -4.519 1.00 95.00 274 ALA A C 1
ATOM 2089 O O . ALA A 1 274 ? -9.943 -18.981 -3.641 1.00 95.00 274 ALA A O 1
ATOM 2090 N N . ASP A 1 275 ? -9.015 -17.754 -5.287 1.00 96.81 275 ASP A N 1
ATOM 2091 C CA . ASP A 1 275 ? -7.661 -18.313 -5.179 1.00 96.81 275 ASP A CA 1
ATOM 2092 C C . ASP A 1 275 ? -6.956 -17.900 -3.872 1.00 96.81 275 ASP A C 1
ATOM 2094 O O . ASP A 1 275 ? -5.990 -18.533 -3.449 1.00 96.81 275 ASP A O 1
ATOM 2098 N N . MET A 1 276 ? -7.476 -16.884 -3.171 1.00 97.00 276 MET A N 1
ATOM 2099 C CA . MET A 1 276 ? -7.004 -16.442 -1.850 1.00 97.00 276 MET A CA 1
ATOM 2100 C C . MET A 1 276 ? -7.633 -17.222 -0.680 1.00 97.00 276 MET A C 1
ATOM 2102 O O . MET A 1 276 ? -7.400 -16.895 0.489 1.00 97.00 276 MET A O 1
ATOM 2106 N N . ARG A 1 277 ? -8.457 -18.242 -0.955 1.00 95.94 277 ARG A N 1
ATOM 2107 C CA . ARG A 1 277 ? -9.149 -19.043 0.067 1.00 95.94 277 ARG A CA 1
ATOM 2108 C C . ARG A 1 277 ? -8.174 -19.687 1.046 1.00 95.94 277 ARG A C 1
ATOM 2110 O O . ARG A 1 277 ? -7.213 -20.343 0.659 1.00 95.94 277 ARG A O 1
ATOM 2117 N N . GLY A 1 278 ? -8.459 -19.523 2.337 1.00 93.56 278 GLY A N 1
ATOM 2118 C CA . GLY A 1 278 ? -7.645 -20.093 3.413 1.00 93.56 278 GLY A CA 1
ATOM 2119 C C . GLY A 1 278 ? -6.297 -19.400 3.642 1.00 93.56 278 GLY A C 1
ATOM 2120 O O . GLY A 1 278 ? -5.577 -19.802 4.551 1.00 93.56 278 GLY A O 1
ATOM 2121 N N . ILE A 1 279 ? -5.958 -18.353 2.880 1.00 95.94 279 ILE A N 1
ATOM 2122 C CA . ILE A 1 279 ? -4.730 -17.584 3.093 1.00 95.94 279 ILE A CA 1
ATOM 2123 C C . ILE A 1 279 ? -4.974 -16.526 4.173 1.00 95.94 279 ILE A C 1
ATOM 2125 O O . ILE A 1 279 ? -5.604 -15.492 3.939 1.00 95.94 279 ILE A O 1
ATOM 2129 N N . SER A 1 280 ? -4.459 -16.784 5.374 1.00 94.69 280 SER A N 1
ATOM 2130 C CA . SER A 1 280 ? -4.569 -15.886 6.533 1.00 94.69 280 SER A CA 1
ATOM 2131 C C . SER A 1 280 ? -3.224 -15.386 7.055 1.00 94.69 280 SER A C 1
ATOM 2133 O O . SER A 1 280 ? -3.193 -14.714 8.084 1.00 94.69 280 SER A O 1
ATOM 2135 N N . ASP A 1 281 ? -2.128 -15.703 6.366 1.00 97.69 281 ASP A N 1
ATOM 2136 C CA . ASP A 1 281 ? -0.772 -15.309 6.738 1.00 97.69 281 ASP A CA 1
ATOM 2137 C C . ASP A 1 281 ? -0.649 -13.789 6.931 1.00 97.69 281 ASP A C 1
ATOM 2139 O O . ASP A 1 281 ? -1.359 -12.991 6.296 1.00 97.69 281 ASP A O 1
ATOM 2143 N N . ARG A 1 282 ? 0.248 -13.391 7.844 1.00 97.94 282 ARG A N 1
ATOM 2144 C CA . ARG A 1 282 ? 0.549 -11.977 8.113 1.00 97.94 282 ARG A CA 1
ATOM 2145 C C . ARG A 1 282 ? 1.326 -11.333 6.978 1.00 97.94 282 ARG A C 1
ATOM 2147 O O . ARG A 1 282 ? 1.143 -10.144 6.754 1.00 97.94 282 ARG A O 1
ATOM 2154 N N . LEU A 1 283 ? 2.160 -12.094 6.279 1.00 98.75 283 LEU A N 1
ATOM 2155 C CA . LEU A 1 283 ? 2.890 -11.635 5.109 1.00 98.75 283 LEU A CA 1
ATOM 2156 C C . LEU A 1 283 ? 2.563 -12.535 3.921 1.00 98.75 283 LEU A C 1
ATOM 2158 O O . LEU A 1 283 ? 2.690 -13.757 3.994 1.00 98.75 283 LEU A O 1
ATOM 2162 N N . ILE A 1 284 ? 2.143 -11.916 2.826 1.00 98.81 284 ILE A N 1
ATOM 2163 C CA . ILE A 1 284 ? 1.907 -12.571 1.544 1.00 98.81 284 ILE A CA 1
ATOM 2164 C C . ILE A 1 284 ? 2.819 -11.911 0.517 1.00 98.81 284 ILE A C 1
ATOM 2166 O O . ILE A 1 284 ? 2.868 -10.685 0.431 1.00 98.81 284 ILE A O 1
ATOM 2170 N N . VAL A 1 285 ? 3.521 -12.720 -0.269 1.00 98.81 285 VAL A N 1
ATOM 2171 C CA . VAL A 1 285 ? 4.376 -12.258 -1.364 1.00 98.81 285 VAL A CA 1
ATOM 2172 C C . VAL A 1 285 ? 3.775 -12.746 -2.673 1.00 98.81 285 VAL A C 1
ATOM 2174 O O . VAL A 1 285 ? 3.716 -13.949 -2.927 1.00 98.81 285 VAL A O 1
ATOM 2177 N N . ALA A 1 286 ? 3.303 -11.815 -3.493 1.00 98.81 286 ALA A N 1
ATOM 2178 C CA . ALA A 1 286 ? 2.648 -12.103 -4.758 1.00 98.81 286 ALA A CA 1
ATOM 2179 C C . ALA A 1 286 ? 3.583 -11.864 -5.940 1.00 98.81 286 ALA A C 1
ATOM 2181 O O . ALA A 1 286 ? 4.084 -10.759 -6.144 1.00 98.81 286 ALA A O 1
ATOM 2182 N N . ASP A 1 287 ? 3.792 -12.900 -6.745 1.00 98.75 287 ASP A N 1
ATOM 2183 C CA . ASP A 1 287 ? 4.531 -12.793 -7.997 1.00 98.75 287 ASP A CA 1
ATOM 2184 C C . ASP A 1 287 ? 3.596 -12.407 -9.147 1.00 98.75 287 ASP A C 1
ATOM 2186 O O . ASP A 1 287 ? 2.719 -13.187 -9.524 1.00 98.75 287 ASP A O 1
ATOM 2190 N N . LEU A 1 288 ? 3.795 -11.209 -9.699 1.00 98.75 288 LEU A N 1
ATOM 2191 C CA . LEU A 1 288 ? 3.036 -10.671 -10.831 1.00 98.75 288 LEU A CA 1
ATOM 2192 C C . LEU A 1 288 ? 3.684 -10.990 -12.184 1.00 98.75 288 LEU A C 1
ATOM 2194 O O . LEU A 1 288 ? 3.125 -10.673 -13.233 1.00 98.75 288 LEU A O 1
ATOM 2198 N N . THR A 1 289 ? 4.862 -11.617 -12.190 1.00 98.38 289 THR A N 1
ATOM 2199 C CA . THR A 1 289 ? 5.602 -11.904 -13.426 1.00 98.38 289 THR A CA 1
ATOM 2200 C C . THR A 1 289 ? 4.746 -12.643 -14.464 1.00 98.38 289 THR A C 1
ATOM 2202 O O . THR A 1 289 ? 4.758 -12.224 -15.624 1.00 98.38 289 THR A O 1
ATOM 2205 N N . PRO A 1 290 ? 3.955 -13.682 -14.113 1.00 98.56 290 PRO A N 1
ATOM 2206 C CA . PRO A 1 290 ? 3.183 -14.417 -15.116 1.00 98.56 290 PRO A CA 1
ATOM 2207 C C . PRO A 1 290 ? 2.065 -13.599 -15.765 1.00 98.56 290 PRO A C 1
ATOM 2209 O O . PRO A 1 290 ? 1.881 -13.692 -16.980 1.00 98.56 290 PRO A O 1
ATOM 2212 N N . ILE A 1 291 ? 1.338 -12.779 -14.998 1.00 98.31 291 ILE A N 1
ATOM 2213 C CA . ILE A 1 291 ? 0.306 -11.907 -15.571 1.00 98.31 291 ILE A CA 1
ATOM 2214 C C . ILE A 1 291 ? 0.926 -10.814 -16.450 1.00 98.31 291 ILE A C 1
ATOM 2216 O O . ILE A 1 291 ? 0.474 -10.611 -17.577 1.00 98.31 291 ILE A O 1
ATOM 2220 N N . HIS A 1 292 ? 2.020 -10.187 -16.011 1.00 98.00 292 HIS A N 1
ATOM 2221 C CA . HIS A 1 292 ? 2.734 -9.193 -16.818 1.00 98.00 292 HIS A CA 1
ATOM 2222 C C . HIS A 1 292 ? 3.296 -9.794 -18.112 1.00 98.00 292 HIS A C 1
ATOM 2224 O O . HIS A 1 292 ? 3.212 -9.180 -19.177 1.00 98.00 292 HIS A O 1
ATOM 2230 N N . GLN A 1 293 ? 3.812 -11.026 -18.057 1.00 97.56 293 GLN A N 1
ATOM 2231 C CA . GLN A 1 293 ? 4.310 -11.729 -19.236 1.00 97.56 293 GLN A CA 1
ATOM 2232 C C . GLN A 1 293 ? 3.186 -11.989 -20.241 1.00 97.56 293 GLN A C 1
ATOM 2234 O O . GLN A 1 293 ? 3.353 -11.719 -21.432 1.00 97.56 293 GLN A O 1
ATOM 2239 N N . ALA A 1 294 ? 2.038 -12.479 -19.773 1.00 97.75 294 ALA A N 1
ATOM 2240 C CA . ALA A 1 294 ? 0.888 -12.738 -20.630 1.00 97.75 294 ALA A CA 1
ATOM 2241 C C . ALA A 1 294 ? 0.377 -11.455 -21.302 1.00 97.75 294 ALA A C 1
ATOM 2243 O O . ALA A 1 294 ? 0.111 -11.447 -22.503 1.00 97.75 294 ALA A O 1
ATOM 2244 N N . ARG A 1 295 ? 0.301 -10.349 -20.556 1.00 96.94 295 ARG A N 1
ATOM 2245 C CA . ARG A 1 295 ? -0.156 -9.056 -21.081 1.00 96.94 295 ARG A CA 1
ATOM 2246 C C . ARG A 1 295 ? 0.803 -8.458 -22.106 1.00 96.94 295 ARG A C 1
ATOM 2248 O O . ARG A 1 295 ? 0.346 -7.952 -23.132 1.00 96.94 295 ARG A O 1
ATOM 2255 N N . ALA A 1 296 ? 2.112 -8.580 -21.886 1.00 94.50 296 ALA A N 1
ATOM 2256 C CA . ALA A 1 296 ? 3.121 -8.180 -22.864 1.00 94.50 296 ALA A CA 1
ATOM 2257 C C . ALA A 1 296 ? 3.018 -9.008 -24.160 1.00 94.50 296 ALA A C 1
ATOM 2259 O O . ALA A 1 296 ? 3.051 -8.451 -25.258 1.00 94.50 296 ALA A O 1
ATOM 2260 N N . GLN A 1 297 ? 2.830 -10.328 -24.044 1.00 95.75 297 GLN A N 1
ATOM 2261 C CA . GLN A 1 297 ? 2.654 -11.234 -25.190 1.00 95.75 297 GLN A CA 1
ATOM 2262 C C . GLN A 1 297 ? 1.367 -10.961 -25.977 1.00 95.75 297 GLN A C 1
ATOM 2264 O O . GLN A 1 297 ? 1.348 -11.114 -27.194 1.00 95.75 297 GLN A O 1
ATOM 2269 N N . GLN A 1 298 ? 0.302 -10.542 -25.295 1.00 96.38 298 GLN A N 1
ATOM 2270 C CA . GLN A 1 298 ? -0.975 -10.167 -25.908 1.00 96.38 298 GLN A CA 1
ATOM 2271 C C . GLN A 1 298 ? -0.996 -8.720 -26.423 1.00 96.38 298 GLN A C 1
ATOM 2273 O O . GLN A 1 298 ? -2.026 -8.265 -26.914 1.00 96.38 298 GLN A O 1
ATOM 2278 N N . HIS A 1 299 ? 0.116 -7.987 -26.303 1.00 94.12 299 HIS A N 1
ATOM 2279 C CA . HIS A 1 299 ? 0.213 -6.569 -26.651 1.00 94.12 299 HIS A CA 1
ATOM 2280 C C . HIS A 1 299 ? -0.815 -5.680 -25.926 1.00 94.12 299 HIS A C 1
ATOM 2282 O O . HIS A 1 299 ? -1.196 -4.626 -26.432 1.00 94.12 299 HIS A O 1
ATOM 2288 N N . LEU A 1 300 ? -1.247 -6.085 -24.726 1.00 93.62 300 LEU A N 1
ATOM 2289 C CA . LEU A 1 300 ? -2.160 -5.306 -23.883 1.00 93.62 300 LEU A CA 1
ATOM 2290 C C . LEU A 1 300 ? -1.438 -4.200 -23.113 1.00 93.62 300 LEU A C 1
ATOM 2292 O O . LEU A 1 300 ? -2.067 -3.235 -22.682 1.00 93.62 300 LEU A O 1
ATOM 2296 N N . TYR A 1 301 ? -0.124 -4.342 -22.939 1.00 90.75 301 TYR A N 1
ATOM 2297 C CA . TYR A 1 301 ? 0.709 -3.366 -22.260 1.00 90.75 301 TYR A CA 1
ATOM 2298 C C . TYR A 1 301 ? 2.139 -3.422 -22.804 1.00 90.75 301 TYR A C 1
ATOM 2300 O O . TYR A 1 301 ? 2.732 -4.495 -22.904 1.00 90.75 301 TYR A O 1
ATOM 2308 N N . SER A 1 302 ? 2.693 -2.270 -23.191 1.00 84.25 302 SER A N 1
ATOM 2309 C CA . SER A 1 302 ? 4.047 -2.188 -23.756 1.00 84.25 302 SER A CA 1
ATOM 2310 C C . SER A 1 302 ? 5.108 -1.842 -22.714 1.00 84.25 302 SER A C 1
ATOM 2312 O O . SER A 1 302 ? 6.265 -2.217 -22.885 1.00 84.25 302 SER A O 1
ATOM 2314 N N . GLY A 1 303 ? 4.740 -1.106 -21.659 1.00 75.44 303 GLY A N 1
ATOM 2315 C CA . GLY A 1 303 ? 5.606 -0.752 -20.530 1.00 75.44 303 GLY A CA 1
ATOM 2316 C C . GLY A 1 303 ? 6.790 0.172 -20.815 1.00 75.44 303 GLY A C 1
ATOM 2317 O O . GLY A 1 303 ? 7.365 0.739 -19.887 1.00 75.44 303 GLY A O 1
ATOM 2318 N N . GLY A 1 304 ? 7.159 0.360 -22.084 1.00 85.81 304 GLY A N 1
ATOM 2319 C CA . GLY A 1 304 ? 8.273 1.210 -22.489 1.00 85.81 304 GLY A CA 1
ATOM 2320 C C . GLY A 1 304 ? 9.563 0.879 -21.732 1.00 85.81 304 GLY A C 1
ATOM 2321 O O . GLY A 1 304 ? 9.940 -0.284 -21.579 1.00 85.81 304 GLY A O 1
ATOM 2322 N N . ILE A 1 305 ? 10.244 1.920 -21.252 1.00 82.69 305 ILE A N 1
ATOM 2323 C CA . ILE A 1 305 ? 11.501 1.789 -20.503 1.00 82.69 305 ILE A CA 1
ATOM 2324 C C . ILE A 1 305 ? 11.310 1.203 -19.099 1.00 82.69 305 ILE A C 1
ATOM 2326 O O . ILE A 1 305 ? 12.231 0.572 -18.588 1.00 82.69 305 ILE A O 1
ATOM 2330 N N . SER A 1 306 ? 10.129 1.369 -18.501 1.00 85.19 306 SER A N 1
ATOM 2331 C CA . SER A 1 306 ? 9.830 0.941 -17.129 1.00 85.19 306 SER A CA 1
ATOM 2332 C C . SER A 1 306 ? 9.337 -0.505 -17.050 1.00 85.19 306 SER A C 1
ATOM 2334 O O . SER A 1 306 ? 9.208 -1.056 -15.959 1.00 85.19 306 SER A O 1
ATOM 2336 N N . GLY A 1 307 ? 9.084 -1.152 -18.193 1.00 91.25 307 GLY A N 1
ATOM 2337 C CA . GLY A 1 307 ? 8.490 -2.486 -18.219 1.00 91.25 307 GLY A CA 1
ATOM 2338 C C . GLY A 1 307 ? 7.112 -2.476 -17.555 1.00 91.25 307 GLY A C 1
ATOM 2339 O O . GLY A 1 307 ? 6.348 -1.533 -17.742 1.00 91.25 307 GLY A O 1
ATOM 2340 N N . SER A 1 308 ? 6.788 -3.497 -16.764 1.00 93.31 308 SER A N 1
ATOM 2341 C CA . SER A 1 308 ? 5.460 -3.662 -16.155 1.00 93.31 308 SER A CA 1
ATOM 2342 C C . SER A 1 308 ? 5.126 -2.699 -15.008 1.00 93.31 308 SER A C 1
ATOM 2344 O O . SER A 1 308 ? 4.015 -2.775 -14.510 1.00 93.31 308 SER A O 1
ATOM 2346 N N . HIS A 1 309 ? 6.019 -1.783 -14.615 1.00 92.88 309 HIS A N 1
ATOM 2347 C CA . HIS A 1 309 ? 5.906 -0.986 -13.377 1.00 92.88 309 HIS A CA 1
ATOM 2348 C C . HIS A 1 309 ? 4.607 -0.173 -13.198 1.00 92.88 309 HIS A C 1
ATOM 2350 O O . HIS A 1 309 ? 4.295 0.301 -12.112 1.00 92.88 309 HIS A O 1
ATOM 2356 N N . SER A 1 310 ? 3.872 0.105 -14.277 1.00 90.06 310 SER A N 1
ATOM 2357 C CA . SER A 1 310 ? 2.579 0.811 -14.211 1.00 90.06 310 SER A CA 1
ATOM 2358 C C . SER A 1 310 ? 1.423 -0.023 -14.768 1.00 90.06 310 SER A C 1
ATOM 2360 O O . SER A 1 310 ? 0.322 0.492 -14.945 1.00 90.06 310 SER A O 1
ATOM 2362 N N . ASP A 1 311 ? 1.639 -1.320 -15.004 1.00 93.44 311 ASP A N 1
ATOM 2363 C CA . ASP A 1 311 ? 0.617 -2.282 -15.437 1.00 93.44 311 ASP A CA 1
ATOM 2364 C C . ASP A 1 311 ? -0.198 -2.824 -14.250 1.00 93.44 311 ASP A C 1
ATOM 2366 O O . ASP A 1 311 ? -0.476 -4.014 -14.135 1.00 93.44 311 ASP A O 1
ATOM 2370 N N . ILE A 1 312 ? -0.567 -1.934 -13.328 1.00 93.00 312 ILE A N 1
ATOM 2371 C CA . ILE A 1 312 ? -1.178 -2.295 -12.041 1.00 93.00 312 ILE A CA 1
ATOM 2372 C C . ILE A 1 312 ? -2.712 -2.255 -12.060 1.00 93.00 312 ILE A C 1
ATOM 2374 O O . ILE A 1 312 ? -3.371 -2.726 -11.132 1.00 93.00 312 ILE A O 1
ATOM 2378 N N . PHE A 1 313 ? -3.300 -1.682 -13.111 1.00 93.81 313 PHE A N 1
ATOM 2379 C CA . PHE A 1 313 ? -4.743 -1.478 -13.242 1.00 93.81 313 PHE A CA 1
ATOM 2380 C C . PHE A 1 313 ? -5.410 -2.640 -13.986 1.00 93.81 313 PHE A C 1
ATOM 2382 O O . PHE A 1 313 ? -5.994 -2.451 -15.057 1.00 93.81 313 PHE A O 1
ATOM 2389 N N . ILE A 1 314 ? -5.285 -3.846 -13.430 1.00 95.06 314 ILE A N 1
ATOM 2390 C CA . ILE A 1 314 ? -5.750 -5.094 -14.050 1.00 95.06 314 ILE A CA 1
ATOM 2391 C C . ILE A 1 314 ? -6.642 -5.896 -13.101 1.00 95.06 314 ILE A C 1
ATOM 2393 O O . ILE A 1 314 ? -6.433 -5.897 -11.885 1.00 95.06 314 ILE A O 1
ATOM 2397 N N . ASP A 1 315 ? -7.645 -6.577 -13.661 1.00 96.69 315 ASP A N 1
ATOM 2398 C CA . ASP A 1 315 ? -8.691 -7.264 -12.893 1.00 96.69 315 ASP A CA 1
ATOM 2399 C C . ASP A 1 315 ? -8.110 -8.292 -11.914 1.00 96.69 315 ASP A C 1
ATOM 2401 O O . ASP A 1 315 ? -8.526 -8.336 -10.757 1.00 96.69 315 ASP A O 1
ATOM 2405 N N . GLU A 1 316 ? -7.103 -9.066 -12.324 1.00 98.31 316 GLU A N 1
ATOM 2406 C CA . GLU A 1 316 ? -6.435 -10.055 -11.474 1.00 98.31 316 GLU A CA 1
ATOM 2407 C C . GLU A 1 316 ? -5.790 -9.436 -10.221 1.00 98.31 316 GLU A C 1
ATOM 2409 O O . GLU A 1 316 ? -5.842 -10.022 -9.135 1.00 98.31 316 GLU A O 1
ATOM 2414 N N . LEU A 1 317 ? -5.231 -8.226 -10.333 1.00 98.12 317 LEU A N 1
ATOM 2415 C CA . LEU A 1 317 ? -4.671 -7.503 -9.188 1.00 98.12 317 LEU A CA 1
ATOM 2416 C C . LEU A 1 317 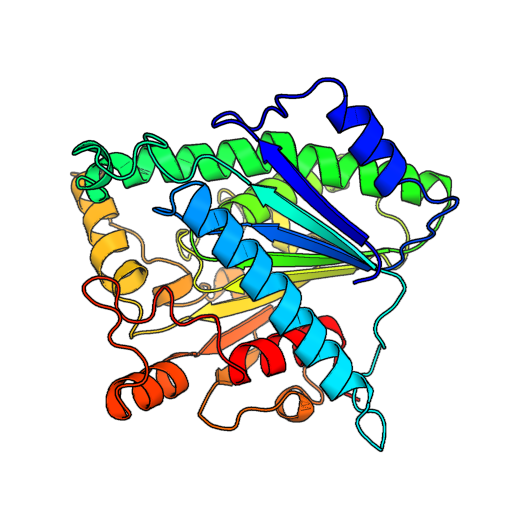? -5.784 -7.043 -8.251 1.00 98.12 317 LEU A C 1
ATOM 2418 O O . LEU A 1 317 ? -5.679 -7.233 -7.040 1.00 98.12 317 LEU A O 1
ATOM 2422 N N . TYR A 1 318 ? -6.882 -6.504 -8.783 1.00 98.12 318 TYR A N 1
ATOM 2423 C CA . TYR A 1 318 ? -8.026 -6.116 -7.956 1.00 98.12 318 TYR A CA 1
ATOM 2424 C C . TYR A 1 318 ? -8.698 -7.318 -7.281 1.00 98.12 318 TYR A C 1
ATOM 2426 O O . TYR A 1 318 ? -9.154 -7.200 -6.141 1.00 98.12 318 TYR A O 1
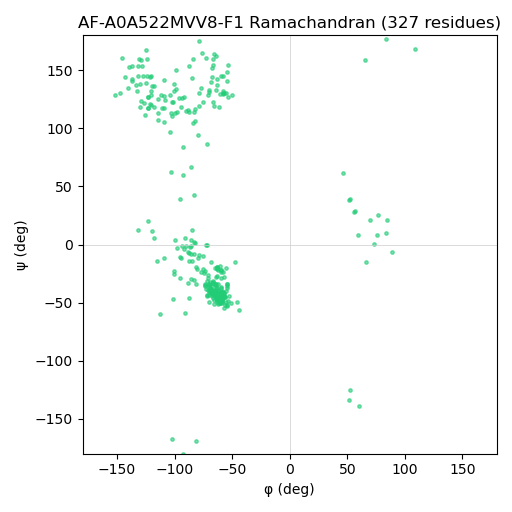ATOM 2434 N N . GLN A 1 319 ? -8.733 -8.479 -7.938 1.00 97.94 319 GLN A N 1
ATOM 2435 C CA . GLN A 1 319 ? -9.200 -9.747 -7.372 1.00 97.94 319 GLN A CA 1
ATOM 2436 C C . GLN A 1 319 ? -8.316 -10.193 -6.201 1.00 97.94 319 GLN A C 1
ATOM 2438 O O . GLN A 1 319 ? -8.828 -10.479 -5.115 1.00 97.94 319 GLN A O 1
ATOM 2443 N N . MET A 1 320 ? -6.993 -10.187 -6.389 1.00 98.44 320 MET A N 1
ATOM 2444 C CA . MET A 1 320 ? -6.016 -10.488 -5.339 1.00 98.44 320 MET A CA 1
ATOM 2445 C C . MET A 1 320 ? -6.151 -9.531 -4.151 1.00 98.44 320 MET A C 1
ATOM 2447 O O . MET A 1 320 ? -6.258 -9.980 -3.009 1.00 98.44 320 MET A O 1
ATOM 2451 N N . ILE A 1 321 ? -6.186 -8.220 -4.410 1.00 98.38 321 ILE A N 1
ATOM 2452 C CA . ILE A 1 321 ? -6.338 -7.190 -3.377 1.00 98.38 321 ILE A CA 1
ATOM 2453 C C . ILE A 1 321 ? -7.648 -7.409 -2.616 1.00 98.38 321 ILE A C 1
ATOM 2455 O O . ILE A 1 321 ? -7.641 -7.463 -1.390 1.00 98.38 321 ILE A O 1
ATOM 2459 N N . SER A 1 322 ? -8.766 -7.610 -3.316 1.00 97.25 322 SER A N 1
ATOM 2460 C CA . SER A 1 322 ? -10.072 -7.842 -2.688 1.00 97.25 322 SER A CA 1
ATOM 2461 C C . SER A 1 322 ? -10.061 -9.079 -1.784 1.00 97.25 322 SER A C 1
ATOM 2463 O O . SER A 1 322 ? -10.518 -9.013 -0.642 1.00 97.25 322 SER A O 1
ATOM 2465 N N . GLY A 1 323 ? -9.496 -10.193 -2.262 1.00 97.31 323 GLY A N 1
ATOM 2466 C CA . GLY A 1 323 ? -9.346 -11.416 -1.471 1.00 97.31 323 GLY A CA 1
ATOM 2467 C C . GLY A 1 323 ? -8.437 -11.230 -0.252 1.00 97.31 323 GLY A C 1
ATOM 2468 O O . GLY A 1 323 ? -8.736 -11.748 0.823 1.00 97.31 323 GLY A O 1
ATOM 2469 N N . PHE A 1 324 ? -7.365 -10.443 -0.378 1.00 98.19 324 PHE A N 1
ATOM 2470 C CA . PHE A 1 324 ? -6.476 -10.112 0.735 1.00 98.19 324 PHE A CA 1
ATOM 2471 C C . PHE A 1 324 ? -7.164 -9.265 1.813 1.00 98.19 324 PHE A C 1
ATOM 2473 O O . PHE A 1 324 ? -7.104 -9.633 2.990 1.00 98.19 324 PHE A O 1
ATOM 2480 N N . LEU A 1 325 ? -7.819 -8.164 1.418 1.00 97.12 325 LEU A N 1
ATOM 2481 C CA . LEU A 1 325 ? -8.410 -7.183 2.337 1.00 97.12 325 LEU A CA 1
ATOM 2482 C C . LEU A 1 325 ? -9.544 -7.775 3.182 1.00 97.12 325 LEU A C 1
ATOM 2484 O O . LEU A 1 325 ? -9.681 -7.445 4.359 1.00 97.12 325 LEU A O 1
ATOM 2488 N N . PHE A 1 326 ? -10.349 -8.657 2.591 1.00 96.31 326 PHE A N 1
ATOM 2489 C CA . PHE A 1 326 ? -11.564 -9.178 3.223 1.00 96.31 326 PHE A CA 1
ATOM 2490 C C . PHE A 1 326 ? -11.470 -10.641 3.654 1.00 96.31 326 PHE A C 1
ATOM 2492 O O . PHE A 1 326 ? -12.323 -11.122 4.406 1.00 96.31 326 PHE A O 1
ATOM 2499 N N . GLY A 1 327 ? -10.422 -11.344 3.217 1.00 95.31 327 GLY A N 1
ATOM 2500 C CA . GLY A 1 327 ? -10.296 -12.787 3.372 1.00 95.31 327 GLY A CA 1
ATOM 2501 C C . GLY A 1 327 ? -11.363 -13.541 2.579 1.00 95.31 327 GLY A C 1
ATOM 2502 O O . GLY A 1 327 ? -12.433 -13.016 2.267 1.00 95.31 327 GLY A O 1
ATOM 2503 N N . ILE A 1 328 ? -11.093 -14.808 2.283 1.00 94.62 328 ILE A N 1
ATOM 2504 C CA . ILE A 1 328 ? -12.029 -15.670 1.559 1.00 94.62 328 ILE A CA 1
ATOM 2505 C C . ILE A 1 328 ? -12.361 -16.883 2.421 1.00 94.62 328 ILE A C 1
ATOM 2507 O O . ILE A 1 328 ? -11.454 -17.612 2.837 1.00 94.62 328 ILE A O 1
ATOM 2511 N N . ALA A 1 329 ? -13.654 -17.035 2.720 1.00 83.25 329 ALA A N 1
ATOM 2512 C CA . ALA A 1 329 ? -14.233 -18.138 3.483 1.00 83.25 329 ALA A CA 1
ATOM 2513 C C . ALA A 1 329 ? -14.502 -19.322 2.564 1.00 83.25 329 ALA A C 1
ATOM 2515 O O . ALA A 1 329 ? -15.065 -19.095 1.467 1.00 83.25 329 ALA A O 1
#

Radius of gyration: 18.79 Å; Cα contacts (8 Å, |Δi|>4): 699; chains: 1; bounding box: 55×46×51 Å